Protein 3RLG (pdb70)

InterPro domains:
  IPR017946 PLC-like phosphodiesterase, TIM beta/alpha-barrel domain superfamily [G3DSA:3.20.20.190] (28-306)
  IPR017946 PLC-like phosphodiesterase, TIM beta/alpha-barrel domain superfamily [SSF51695] (46-281)

Structure (mmCIF, N/CA/C/O backbone):
data_3RLG
#
_entry.id   3RLG
#
_cell.length_a   49.575
_cell.length_b   49.455
_cell.length_c   56.395
_cell.angle_alpha   90.00
_cell.angle_beta   105.56
_cell.angle_gamma   90.00
#
_symmetry.space_group_name_H-M   'P 1 21 1'
#
loop_
_entity.id
_entity.type
_entity.pdbx_description
1 polymer 'Sphingomyelin phosphodiesterase D LiSicTox-alphaIA1a'
2 non-polymer 'MAGNESIUM ION'
3 non-polymer 1,2-ETHANEDIOL
4 non-polymer DI(HYDROXYETHYL)ETHER
5 non-polymer 'TRIETHYLENE GLYCOL'
6 water water
#
loop_
_atom_site.group_PDB
_atom_site.id
_atom_site.type_symbol
_atom_site.label_atom_id
_atom_site.label_alt_id
_atom_site.label_comp_id
_atom_site.label_asym_id
_atom_site.label_entity_id
_atom_site.label_seq_id
_atom_site.pdbx_PDB_ins_code
_atom_site.Cartn_x
_atom_site.Cartn_y
_atom_site.Cartn_z
_atom_site.occupancy
_atom_site.B_iso_or_equiv
_atom_site.auth_seq_id
_atom_site.auth_comp_id
_atom_site.auth_asym_id
_atom_site.auth_atom_id
_atom_site.pdbx_PDB_model_num
ATOM 1 N N . GLY A 1 24 ? -22.284 5.561 38.650 1.00 36.15 2 GLY A N 1
ATOM 2 C CA . GLY A 1 24 ? -20.924 4.950 38.552 1.00 32.77 2 GLY A CA 1
ATOM 3 C C . GLY A 1 24 ? -20.075 5.689 37.498 1.00 30.53 2 GLY A C 1
ATOM 4 O O . GLY A 1 24 ? -20.343 6.826 37.155 1.00 29.00 2 GLY A O 1
ATOM 5 N N . ASN A 1 25 ? -19.029 4.997 37.013 1.00 30.07 3 ASN A N 1
ATOM 6 C CA . ASN A 1 25 ? -18.070 5.640 36.106 1.00 27.99 3 ASN A CA 1
ATOM 7 C C . ASN A 1 25 ? -18.695 5.921 34.764 1.00 24.71 3 ASN A C 1
ATOM 8 O O . ASN A 1 25 ? -19.701 5.261 34.392 1.00 27.92 3 ASN A O 1
ATOM 13 N N . ARG A 1 26 ? -18.175 6.910 34.070 1.00 22.80 4 ARG A N 1
ATOM 14 C CA A ARG A 1 26 ? -18.657 7.311 32.713 0.50 20.74 4 ARG A CA 1
ATOM 15 C CA B ARG A 1 26 ? -18.702 7.249 32.725 0.50 21.54 4 ARG A CA 1
ATOM 16 C C . ARG A 1 26 ? -18.224 6.217 31.723 1.00 23.33 4 ARG A C 1
ATOM 17 O O . ARG A 1 26 ? -17.040 5.718 31.813 1.00 22.33 4 ARG A O 1
ATOM 32 N N . ARG A 1 27 ? -19.164 5.780 30.839 1.00 19.77 5 ARG A N 1
ATOM 33 C CA . ARG A 1 27 ? -18.765 4.830 29.749 1.00 20.82 5 ARG A CA 1
ATOM 34 C C . ARG A 1 27 ? -17.931 5.594 28.726 1.00 21.33 5 ARG A C 1
ATOM 35 O O . ARG A 1 27 ? -18.326 6.575 28.203 1.00 19.53 5 ARG A O 1
ATOM 43 N N . PRO A 1 28 ? -16.747 5.065 28.405 1.00 19.66 6 PRO A N 1
ATOM 44 C CA . PRO A 1 28 ? -15.972 5.614 27.305 1.00 18.57 6 PRO A CA 1
ATOM 45 C C . PRO A 1 28 ? -16.626 5.298 25.948 1.00 18.03 6 PRO A C 1
ATOM 46 O O . PRO A 1 28 ? -17.096 4.170 25.728 1.00 20.49 6 PRO A O 1
ATOM 50 N N . ILE A 1 29 ? -16.674 6.342 25.114 1.00 17.70 7 ILE A N 1
ATOM 51 C CA . ILE A 1 29 ? -17.376 6.214 23.812 1.00 17.21 7 ILE A CA 1
ATOM 52 C C . ILE A 1 29 ? -16.411 6.524 22.696 1.00 16.65 7 ILE A C 1
ATOM 53 O O . ILE A 1 29 ? -15.540 7.416 22.762 1.00 19.61 7 ILE A O 1
ATOM 58 N N . TRP A 1 30 ? -16.501 5.680 21.659 1.00 15.67 8 TRP A N 1
ATOM 59 C CA . TRP A 1 30 ? -15.788 5.919 20.420 1.00 17.15 8 TRP A CA 1
ATOM 60 C C . TRP A 1 30 ? -16.723 6.665 19.461 1.00 17.89 8 TRP A C 1
ATOM 61 O O . TRP A 1 30 ? -17.825 6.170 19.101 1.00 19.54 8 TRP A O 1
ATOM 72 N N . ILE A 1 31 ? -16.288 7.848 19.078 1.00 17.08 9 ILE A N 1
ATOM 73 C CA . ILE A 1 31 ? -16.993 8.702 18.073 1.00 17.61 9 ILE A CA 1
ATOM 74 C C . ILE A 1 31 ? -16.260 8.441 16.793 1.00 17.65 9 ILE A C 1
ATOM 75 O O . ILE A 1 31 ? -15.073 8.839 16.635 1.00 18.11 9 ILE A O 1
ATOM 80 N N . MET A 1 32 ? -16.924 7.742 15.869 1.00 18.75 10 MET A N 1
ATOM 81 C CA . MET A 1 32 ? -16.140 7.127 14.745 1.00 17.89 10 MET A CA 1
ATOM 82 C C . MET A 1 32 ? -16.533 7.810 13.417 1.00 18.03 10 MET A C 1
ATOM 83 O O . MET A 1 32 ? -17.713 7.771 13.047 1.00 18.74 10 MET A O 1
ATOM 88 N N . GLY A 1 33 ? -15.550 8.429 12.766 1.00 18.00 11 GLY A N 1
ATOM 89 C CA . GLY A 1 33 ? -15.848 9.073 11.458 1.00 19.25 11 GLY A CA 1
ATOM 90 C C . GLY A 1 33 ? -16.114 7.991 10.378 1.00 18.46 11 GLY A C 1
ATOM 91 O O . GLY A 1 33 ? -15.395 6.969 10.302 1.00 18.99 11 GLY A O 1
ATOM 92 N N . ALA A 1 34 ? -17.255 8.115 9.688 1.00 19.06 12 ALA A N 1
ATOM 93 C CA . ALA A 1 34 ? -17.586 7.149 8.654 1.00 19.02 12 ALA A CA 1
ATOM 94 C C . ALA A 1 34 ? -16.901 7.413 7.313 1.00 19.97 12 ALA A C 1
ATOM 95 O O . ALA A 1 34 ? -16.730 8.562 6.875 1.00 19.93 12 ALA A O 1
ATOM 97 N N . MET A 1 35 ? -16.455 6.331 6.644 1.00 19.40 13 MET A N 1
ATOM 98 C CA . MET A 1 35 ? -16.021 6.442 5.259 1.00 17.94 13 MET A CA 1
ATOM 99 C C . MET A 1 35 ? -14.898 7.438 5.138 1.00 18.73 13 MET A C 1
ATOM 100 O O . MET A 1 35 ? -14.852 8.347 4.270 1.00 19.78 13 MET A O 1
ATOM 105 N N . VAL A 1 36 ? -13.856 7.171 5.973 1.00 18.86 14 VAL A N 1
ATOM 106 C CA . VAL A 1 36 ? -12.677 8.055 5.981 1.00 18.57 14 VAL A CA 1
ATOM 107 C C . VAL A 1 36 ? -11.633 7.374 5.077 1.00 17.98 14 VAL A C 1
ATOM 108 O O . VAL A 1 36 ? -10.817 6.512 5.475 1.00 18.95 14 VAL A O 1
ATOM 112 N N . ASN A 1 37 ? -11.706 7.658 3.772 1.00 18.28 15 ASN A N 1
ATOM 113 C CA . ASN A 1 37 ? -11.050 6.847 2.745 1.00 18.94 15 ASN A CA 1
ATOM 114 C C . ASN A 1 37 ? -9.904 7.618 2.038 1.00 19.47 15 ASN A C 1
ATOM 115 O O . ASN A 1 37 ? -9.125 7.010 1.283 1.00 19.66 15 ASN A O 1
ATOM 120 N N . ALA A 1 38 ? -9.817 8.934 2.272 1.00 19.66 16 ALA A N 1
ATOM 121 C CA . ALA A 1 38 ? -8.714 9.754 1.753 1.00 19.22 16 ALA A CA 1
ATOM 122 C C . ALA A 1 38 ? -7.837 10.249 2.891 1.00 19.93 16 ALA A C 1
ATOM 123 O O . ALA A 1 38 ? -8.358 10.490 4.007 1.00 19.80 16 ALA A O 1
ATOM 125 N N . ILE A 1 39 ? -6.508 10.355 2.686 1.00 19.55 17 ILE A N 1
ATOM 126 C CA . ILE A 1 39 ? -5.577 10.662 3.798 1.00 19.79 17 ILE A CA 1
ATOM 127 C C . ILE A 1 39 ? -6.005 12.005 4.459 1.00 20.49 17 ILE A C 1
ATOM 128 O O . ILE A 1 39 ? -6.040 12.111 5.718 1.00 20.82 17 ILE A O 1
ATOM 133 N N . GLY A 1 40 ? -6.403 12.967 3.622 1.00 21.13 18 GLY A N 1
ATOM 134 C CA . GLY A 1 40 ? -6.802 14.294 4.169 1.00 20.22 18 GLY A CA 1
ATOM 135 C C . GLY A 1 40 ? -8.039 14.240 5.073 1.00 22.93 18 GLY A C 1
ATOM 136 O O . GLY A 1 40 ? -8.270 15.169 5.899 1.00 23.88 18 GLY A O 1
ATOM 137 N N . GLN A 1 41 ? -8.891 13.222 4.903 1.00 21.17 19 GLN A N 1
ATOM 138 C CA . GLN A 1 41 ? -10.089 13.144 5.714 1.00 20.56 19 GLN A CA 1
ATOM 139 C C . GLN A 1 41 ? -9.758 12.694 7.125 1.00 19.92 19 GLN A C 1
ATOM 140 O O . GLN A 1 41 ? -10.572 12.822 8.039 1.00 20.97 19 GLN A O 1
ATOM 146 N N . ILE A 1 42 ? -8.583 12.129 7.343 1.00 19.59 20 ILE A N 1
ATOM 147 C CA . ILE A 1 42 ? -8.259 11.700 8.757 1.00 20.92 20 ILE A CA 1
ATOM 148 C C . ILE A 1 42 ? -8.269 12.956 9.676 1.00 21.47 20 ILE A C 1
ATOM 149 O O . ILE A 1 42 ? -8.992 13.023 10.688 1.00 21.88 20 ILE A O 1
ATOM 154 N N . ASP A 1 43 ? -7.554 14.010 9.272 1.00 20.67 21 ASP A N 1
ATOM 155 C CA . ASP A 1 43 ? -7.601 15.261 10.105 1.00 23.81 21 ASP A CA 1
ATOM 156 C C . ASP A 1 43 ? -8.916 15.861 10.101 1.00 22.47 21 ASP A C 1
ATOM 157 O O . ASP A 1 43 ? -9.386 16.410 11.156 1.00 25.38 21 ASP A O 1
ATOM 162 N N . GLU A 1 44 ? -9.604 15.825 8.975 1.00 23.04 22 GLU A N 1
ATOM 163 C CA A GLU A 1 44 ? -10.930 16.477 8.938 0.50 23.36 22 GLU A CA 1
ATOM 164 C CA B GLU A 1 44 ? -10.954 16.420 8.851 0.50 23.86 22 GLU A CA 1
ATOM 165 C C . GLU A 1 44 ? -11.853 15.900 9.966 1.00 23.57 22 GLU A C 1
ATOM 166 O O . GLU A 1 44 ? -12.501 16.686 10.677 1.00 23.49 22 GLU A O 1
ATOM 177 N N . PHE A 1 45 ? -11.942 14.573 10.093 1.00 19.96 23 PHE A N 1
ATOM 178 C CA . PHE A 1 45 ? -12.854 13.958 11.054 1.00 20.67 23 PHE A CA 1
ATOM 179 C C . PHE A 1 45 ? -12.333 14.064 12.478 1.00 21.16 23 PHE A C 1
ATOM 180 O O . PHE A 1 45 ? -13.123 14.343 13.375 1.00 19.75 23 PHE A O 1
ATOM 188 N N . VAL A 1 46 ? -11.007 13.864 12.665 1.00 19.76 24 VAL A N 1
ATOM 189 C CA . VAL A 1 46 ? -10.512 13.944 14.013 1.00 20.99 24 VAL A CA 1
ATOM 190 C C . VAL A 1 46 ? -10.651 15.399 14.576 1.00 20.39 24 VAL A C 1
ATOM 191 O O . VAL A 1 46 ? -11.022 15.633 15.740 1.00 21.64 24 VAL A O 1
ATOM 195 N N . ASN A 1 47 ? -10.415 16.394 13.714 1.00 21.95 25 ASN A N 1
ATOM 196 C CA . ASN A 1 47 ? -10.531 17.791 14.193 1.00 24.01 25 ASN A CA 1
ATOM 197 C C . ASN A 1 47 ? -11.981 18.183 14.496 1.00 24.96 25 ASN A C 1
ATOM 198 O O . ASN A 1 47 ? -12.200 19.186 15.237 1.00 24.80 25 ASN A O 1
ATOM 203 N N . LEU A 1 48 ? -12.969 17.439 13.925 1.00 21.92 26 LEU A N 1
ATOM 204 C CA . LEU A 1 48 ? -14.376 17.660 14.262 1.00 21.95 26 LEU A CA 1
ATOM 205 C C . LEU A 1 48 ? -14.821 16.908 15.563 1.00 23.39 26 LEU A C 1
ATOM 206 O O . LEU A 1 48 ? -15.918 17.021 16.018 1.00 24.50 26 LEU A O 1
ATOM 211 N N . GLY A 1 49 ? -13.906 16.126 16.128 1.00 21.33 27 GLY A N 1
ATOM 212 C CA . GLY A 1 49 ? -14.133 15.456 17.385 1.00 23.10 27 GLY A CA 1
ATOM 213 C C . GLY A 1 49 ? -14.060 13.928 17.353 1.00 21.85 27 GLY A C 1
ATOM 214 O O . GLY A 1 49 ? -14.194 13.269 18.385 1.00 20.86 27 GLY A O 1
ATOM 215 N N . ALA A 1 50 ? -13.786 13.327 16.188 1.00 20.07 28 ALA A N 1
ATOM 216 C CA . ALA A 1 50 ? -13.683 11.836 16.201 1.00 18.04 28 ALA A CA 1
ATOM 217 C C . ALA A 1 50 ? -12.423 11.342 16.886 1.00 18.12 28 ALA A C 1
ATOM 218 O O . ALA A 1 50 ? -11.378 11.958 16.707 1.00 19.51 28 ALA A O 1
ATOM 220 N N . ASN A 1 51 ? -12.576 10.248 17.687 1.00 16.67 29 ASN A N 1
ATOM 221 C CA . ASN A 1 51 ? -11.411 9.528 18.218 1.00 16.29 29 ASN A CA 1
ATOM 222 C C . ASN A 1 51 ? -11.157 8.237 17.506 1.00 17.17 29 ASN A C 1
ATOM 223 O O . ASN A 1 51 ? -10.350 7.397 17.932 1.00 17.17 29 ASN A O 1
ATOM 228 N N . SER A 1 52 ? -11.880 8.043 16.398 1.00 17.18 30 SER A N 1
ATOM 229 C CA . SER A 1 52 ? -11.770 6.763 15.670 1.00 18.22 30 SER A CA 1
ATOM 230 C C . SER A 1 52 ? -12.322 7.007 14.295 1.00 16.35 30 SER A C 1
ATOM 231 O O . SER A 1 52 ? -13.039 8.019 14.036 1.00 17.09 30 SER A O 1
ATOM 234 N N . ILE A 1 53 ? -11.928 6.129 13.344 1.00 17.29 31 ILE A N 1
ATOM 235 C CA . ILE A 1 53 ? -12.404 6.263 11.977 1.00 17.98 31 ILE A CA 1
ATOM 236 C C . ILE A 1 53 ? -12.809 4.891 11.470 1.00 17.89 31 ILE A C 1
ATOM 237 O O . ILE A 1 53 ? -12.287 3.902 11.986 1.00 18.43 31 ILE A O 1
ATOM 242 N N . GLU A 1 54 ? -13.653 4.869 10.465 1.00 18.06 32 GLU A N 1
ATOM 243 C CA . GLU A 1 54 ? -13.908 3.686 9.722 1.00 15.31 32 GLU A CA 1
ATOM 244 C C . GLU A 1 54 ? -13.500 3.940 8.265 1.00 17.34 32 GLU A C 1
ATOM 245 O O . GLU A 1 54 ? -13.752 5.009 7.703 1.00 20.31 32 GLU A O 1
ATOM 251 N N . THR A 1 55 ? -12.864 2.927 7.716 1.00 17.04 33 THR A N 1
ATOM 252 C CA . THR A 1 55 ? -12.207 3.007 6.399 1.00 17.94 33 THR A CA 1
ATOM 253 C C . THR A 1 55 ? -12.592 1.753 5.583 1.00 17.71 33 THR A C 1
ATOM 254 O O . THR A 1 55 ? -12.431 0.653 6.070 1.00 19.41 33 THR A O 1
ATOM 258 N N . ASP A 1 56 ? -12.979 1.956 4.312 1.00 17.99 34 ASP A N 1
ATOM 259 C CA . ASP A 1 56 ? -13.344 0.797 3.452 1.00 19.33 34 ASP A CA 1
ATOM 260 C C . ASP A 1 56 ? -12.099 0.266 2.767 1.00 19.90 34 ASP A C 1
ATOM 261 O O . ASP A 1 56 ? -11.147 1.055 2.448 1.00 21.75 34 ASP A O 1
ATOM 266 N N . VAL A 1 57 ? -12.022 -1.061 2.635 1.00 17.43 35 VAL A N 1
ATOM 267 C CA . VAL A 1 57 ? -10.828 -1.650 2.031 1.00 18.00 35 VAL A CA 1
ATOM 268 C C . VAL A 1 57 ? -11.276 -2.561 0.899 1.00 17.78 35 VAL A C 1
ATOM 269 O O . VAL A 1 57 ? -11.970 -3.570 1.141 1.00 19.11 35 VAL A O 1
ATOM 273 N N . SER A 1 58 ? -10.930 -2.197 -0.342 1.00 17.09 36 SER A N 1
ATOM 274 C CA A SER A 1 58 ? -11.260 -3.050 -1.486 0.80 18.33 36 SER A CA 1
ATOM 275 C CA B SER A 1 58 ? -11.274 -3.061 -1.464 0.20 18.66 36 SER A CA 1
ATOM 276 C C . SER A 1 58 ? -10.142 -4.035 -1.719 1.00 18.05 36 SER A C 1
ATOM 277 O O . SER A 1 58 ? -9.028 -3.800 -1.310 1.00 20.98 36 SER A O 1
ATOM 282 N N . PHE A 1 59 ? -10.433 -5.148 -2.422 1.00 16.60 37 PHE A N 1
ATOM 283 C CA . PHE A 1 59 ? -9.413 -6.196 -2.672 1.00 17.14 37 PHE A CA 1
ATOM 284 C C . PHE A 1 59 ? -9.344 -6.408 -4.181 1.00 19.47 37 PHE A C 1
ATOM 285 O O . PHE A 1 59 ? -10.423 -6.396 -4.872 1.00 22.00 37 PHE A O 1
ATOM 293 N N . ASP A 1 60 ? -8.162 -6.671 -4.633 1.00 17.84 38 ASP A N 1
ATOM 294 C CA . ASP A 1 60 ? -7.943 -7.037 -6.067 1.00 18.43 38 ASP A CA 1
ATOM 295 C C . ASP A 1 60 ? -8.350 -8.556 -6.297 1.00 19.51 38 ASP A C 1
ATOM 296 O O . ASP A 1 60 ? -8.815 -9.250 -5.383 1.00 18.85 38 ASP A O 1
ATOM 301 N N . ASP A 1 61 ? -8.175 -9.042 -7.546 1.00 17.72 39 ASP A N 1
ATOM 302 C CA . ASP A 1 61 ? -8.562 -10.339 -7.807 1.00 18.97 39 ASP A CA 1
ATOM 303 C C . ASP A 1 61 ? -7.704 -11.405 -7.095 1.00 18.21 39 ASP A C 1
ATOM 304 O O . ASP A 1 61 ? -8.078 -12.571 -7.144 1.00 21.44 39 ASP A O 1
ATOM 309 N N . ASN A 1 62 A -6.537 -11.034 -6.564 1.00 17.85 39 ASN A N 1
ATOM 310 C CA . ASN A 1 62 A -5.675 -11.985 -5.820 1.00 17.95 39 ASN A CA 1
ATOM 311 C C . ASN A 1 62 A -5.828 -11.869 -4.297 1.00 19.54 39 ASN A C 1
ATOM 312 O O . ASN A 1 62 A -5.010 -12.445 -3.551 1.00 20.60 39 ASN A O 1
ATOM 317 N N . ALA A 1 63 ? -6.882 -11.166 -3.859 1.00 17.54 40 ALA A N 1
ATOM 318 C CA . ALA A 1 63 ? -7.096 -10.925 -2.409 1.00 16.52 40 ALA A CA 1
ATOM 319 C C . ALA A 1 63 ? -6.090 -9.980 -1.717 1.00 17.82 40 ALA A C 1
ATOM 320 O O . ALA A 1 63 ? -6.044 -9.930 -0.476 1.00 18.72 40 ALA A O 1
ATOM 322 N N . ASN A 1 64 ? -5.323 -9.241 -2.504 1.00 18.03 41 ASN A N 1
ATOM 323 C CA A ASN A 1 64 ? -4.510 -8.193 -1.954 0.70 19.06 41 ASN A CA 1
ATOM 324 C CA B ASN A 1 64 ? -4.484 -8.152 -1.991 0.30 18.81 41 ASN A CA 1
ATOM 325 C C . ASN A 1 64 ? -5.333 -6.926 -1.778 1.00 19.84 41 ASN A C 1
ATOM 326 O O . ASN A 1 64 ? -6.094 -6.545 -2.667 1.00 19.53 41 ASN A O 1
ATOM 335 N N . PRO A 1 65 ? -5.228 -6.268 -0.607 1.00 17.42 42 PRO A N 1
ATOM 336 C CA . PRO A 1 65 ? -5.976 -4.995 -0.441 1.00 18.19 42 PRO A CA 1
ATOM 337 C C . PRO A 1 65 ? -5.515 -4.069 -1.550 1.00 18.41 42 PRO A C 1
ATOM 338 O O . PRO A 1 65 ? -4.336 -4.123 -1.966 1.00 21.36 42 PRO A O 1
ATOM 342 N N . GLU A 1 66 ? -6.438 -3.277 -2.092 1.00 16.66 43 GLU A N 1
ATOM 343 C CA . GLU A 1 66 ? -6.030 -2.505 -3.281 1.00 18.67 43 GLU A CA 1
ATOM 344 C C . GLU A 1 66 ? -6.266 -1.011 -2.977 1.00 17.16 43 GLU A C 1
ATOM 345 O O . GLU A 1 66 ? -5.337 -0.254 -3.015 1.00 17.10 43 GLU A O 1
ATOM 351 N N . TYR A 1 67 ? -7.516 -0.659 -2.737 1.00 20.10 44 TYR A N 1
ATOM 352 C CA . TYR A 1 67 ? -7.897 0.757 -2.477 1.00 19.23 44 TYR A CA 1
ATOM 353 C C . TYR A 1 67 ? -8.674 0.932 -1.224 1.00 21.52 44 TYR A C 1
ATOM 354 O O . TYR A 1 67 ? -9.418 -0.021 -0.805 1.00 22.60 44 TYR A O 1
ATOM 363 N N . THR A 1 68 ? -8.676 2.161 -0.678 1.00 21.27 45 THR A N 1
ATOM 364 C CA . THR A 1 68 ? -9.680 2.499 0.337 1.00 22.15 45 THR A CA 1
ATOM 365 C C . THR A 1 68 ? -10.850 3.146 -0.396 1.00 26.75 45 THR A C 1
ATOM 366 O O . THR A 1 68 ? -10.878 4.396 -0.601 1.00 29.62 45 THR A O 1
ATOM 370 N N . TYR A 1 69 ? -11.687 2.381 -0.996 1.00 27.36 46 TYR A N 1
ATOM 371 C CA . TYR A 1 69 ? -12.668 2.900 -1.913 1.00 29.77 46 TYR A CA 1
ATOM 372 C C . TYR A 1 69 ? -13.970 2.277 -1.571 1.00 29.19 46 TYR A C 1
ATOM 373 O O . TYR A 1 69 ? -14.085 1.034 -1.420 1.00 31.70 46 TYR A O 1
ATOM 382 N N . HIS A 1 70 ? -15.003 3.122 -1.480 1.00 27.28 47 HIS A N 1
ATOM 383 C CA . HIS A 1 70 ? -16.319 2.563 -1.198 1.00 28.44 47 HIS A CA 1
ATOM 384 C C . HIS A 1 70 ? -17.051 2.464 -2.579 1.00 29.58 47 HIS A C 1
ATOM 385 O O . HIS A 1 70 ? -17.480 1.391 -3.013 1.00 30.79 47 HIS A O 1
ATOM 392 N N . GLY A 1 71 ? -17.166 3.626 -3.234 1.00 31.14 48 GLY A N 1
ATOM 393 C CA . GLY A 1 71 ? -17.952 3.751 -4.495 1.00 32.48 48 GLY A CA 1
ATOM 394 C C . GLY A 1 71 ? -19.469 3.868 -4.297 1.00 33.96 48 GLY A C 1
ATOM 395 O O . GLY A 1 71 ? -20.002 3.763 -3.162 1.00 32.17 48 GLY A O 1
ATOM 396 N N . ILE A 1 72 ? -20.179 4.107 -5.419 1.00 35.72 49 ILE A N 1
ATOM 397 C CA . ILE A 1 72 ? -21.655 4.336 -5.372 1.00 38.25 49 ILE A CA 1
ATOM 398 C C . ILE A 1 72 ? -22.399 2.982 -5.336 1.00 38.20 49 ILE A C 1
ATOM 399 O O . ILE A 1 72 ? -21.989 2.028 -6.040 1.00 37.82 49 ILE A O 1
ATOM 404 N N . PRO A 1 73 ? -23.472 2.855 -4.508 1.00 38.54 50 PRO A N 1
ATOM 405 C CA . PRO A 1 73 ? -24.024 3.943 -3.665 1.00 38.49 50 PRO A CA 1
ATOM 406 C C . PRO A 1 73 ? -23.423 4.013 -2.240 1.00 35.92 50 PRO A C 1
ATOM 407 O O . PRO A 1 73 ? -22.818 3.025 -1.743 1.00 35.63 50 PRO A O 1
ATOM 411 N N . CYS A 1 74 ? -23.518 5.185 -1.638 1.00 33.57 51 CYS A N 1
ATOM 412 C CA . CYS A 1 74 ? -22.934 5.381 -0.290 1.00 33.16 51 CYS A CA 1
ATOM 413 C C . CYS A 1 74 ? -23.885 6.231 0.501 1.00 32.42 51 CYS A C 1
ATOM 414 O O . CYS A 1 74 ? -25.006 6.473 0.051 1.00 32.83 51 CYS A O 1
ATOM 417 N N . ASP A 1 75 ? -23.483 6.633 1.708 1.00 30.50 52 ASP A N 1
ATOM 418 C CA . ASP A 1 75 ? -24.381 7.428 2.519 1.00 32.40 52 ASP A CA 1
ATOM 419 C C . ASP A 1 75 ? -24.842 8.738 1.862 1.00 31.72 52 ASP A C 1
ATOM 420 O O . ASP A 1 75 ? -24.143 9.331 1.029 1.00 31.19 52 ASP A O 1
ATOM 425 N N . CYS A 1 76 ? -26.034 9.172 2.294 1.00 32.23 53 CYS A N 1
ATOM 426 C CA . CYS A 1 76 ? -26.634 10.404 1.873 1.00 31.64 53 CYS A CA 1
ATOM 427 C C . CYS A 1 76 ? -25.749 11.586 2.306 1.00 32.15 53 CYS A C 1
ATOM 428 O O . CYS A 1 76 ? -25.204 11.626 3.415 1.00 30.82 53 CYS A O 1
ATOM 431 N N . GLY A 1 77 ? -25.554 12.524 1.371 1.00 32.07 54 GLY A N 1
ATOM 432 C CA . GLY A 1 77 ? -24.704 13.700 1.614 1.00 31.39 54 GLY A CA 1
ATOM 433 C C . GLY A 1 77 ? -23.171 13.487 1.512 1.00 34.47 54 GLY A C 1
ATOM 434 O O . GLY A 1 77 ? -22.388 14.422 1.843 1.00 35.68 54 GLY A O 1
ATOM 435 N N . ARG A 1 78 ? -22.733 12.299 1.049 1.00 32.53 55 ARG A N 1
ATOM 436 C CA . ARG A 1 78 ? -21.309 12.022 0.970 1.00 28.94 55 ARG A CA 1
ATOM 437 C C . ARG A 1 78 ? -20.919 11.851 -0.461 1.00 30.10 55 ARG A C 1
ATOM 438 O O . ARG A 1 78 ? -21.628 11.230 -1.298 1.00 29.17 55 ARG A O 1
ATOM 446 N N . ASN A 1 79 ? -19.705 12.315 -0.700 1.00 30.01 56 ASN A N 1
ATOM 447 C CA . ASN A 1 79 ? -18.982 11.961 -1.934 1.00 30.22 56 ASN A CA 1
ATOM 448 C C . ASN A 1 79 ? -18.410 10.521 -1.739 1.00 30.10 56 ASN A C 1
ATOM 449 O O . ASN A 1 79 ? -17.644 10.305 -0.756 1.00 30.25 56 ASN A O 1
ATOM 454 N N . CYS A 1 80 ? -18.744 9.580 -2.657 1.00 27.32 57 CYS A N 1
ATOM 455 C CA . CYS A 1 80 ? -18.486 8.136 -2.445 1.00 30.36 57 CYS A CA 1
ATOM 456 C C . CYS A 1 80 ? -17.191 7.715 -3.100 1.00 30.03 57 CYS A C 1
ATOM 457 O O . CYS A 1 80 ? -16.845 6.526 -3.079 1.00 30.36 57 CYS A O 1
ATOM 460 N N . LYS A 1 81 ? -16.503 8.662 -3.735 1.00 29.31 58 LYS A N 1
ATOM 461 C CA . LYS A 1 81 ? -15.510 8.270 -4.697 1.00 30.42 58 LYS A CA 1
ATOM 462 C C . LYS A 1 81 ? -14.077 8.681 -4.298 1.00 30.02 58 LYS A C 1
ATOM 463 O O . LYS A 1 81 ? -13.178 8.654 -5.150 1.00 30.35 58 LYS A O 1
ATOM 469 N N . LYS A 1 82 ? -13.847 9.138 -3.059 1.00 27.51 59 LYS A N 1
ATOM 470 C CA . LYS A 1 82 ? -12.502 9.531 -2.612 1.00 26.38 59 LYS A CA 1
ATOM 471 C C . LYS A 1 82 ? -11.805 8.202 -2.329 1.00 26.66 59 LYS A C 1
ATOM 472 O O . LYS A 1 82 ? -12.468 7.274 -1.792 1.00 28.67 59 LYS A O 1
ATOM 478 N N . TYR A 1 83 ? -10.547 8.076 -2.668 1.00 23.62 60 TYR A N 1
ATOM 479 C CA . TYR A 1 83 ? -9.816 6.808 -2.276 1.00 21.68 60 TYR A CA 1
ATOM 480 C C . TYR A 1 83 ? -8.347 7.023 -2.380 1.00 21.86 60 TYR A C 1
ATOM 481 O O . TYR A 1 83 ? -7.845 8.056 -2.919 1.00 21.63 60 TYR A O 1
ATOM 490 N N . GLU A 1 84 ? -7.618 6.054 -1.777 1.00 19.92 61 GLU A N 1
ATOM 491 C CA . GLU A 1 84 ? -6.205 5.985 -1.933 1.00 19.70 61 GLU A CA 1
ATOM 492 C C . GLU A 1 84 ? -5.819 4.550 -2.286 1.00 19.49 61 GLU A C 1
ATOM 493 O O . GLU A 1 84 ? -6.625 3.638 -2.059 1.00 20.19 61 GLU A O 1
ATOM 499 N N . ASN A 1 85 ? -4.606 4.356 -2.794 1.00 20.22 62 ASN A N 1
ATOM 500 C CA . ASN A 1 85 ? -3.963 3.063 -2.698 1.00 19.88 62 ASN A CA 1
ATOM 501 C C . ASN A 1 85 ? -3.921 2.678 -1.216 1.00 18.80 62 ASN A C 1
ATOM 502 O O . ASN A 1 85 ? -3.591 3.514 -0.388 1.00 18.25 62 ASN A O 1
ATOM 507 N N . PHE A 1 86 ? -4.269 1.429 -0.892 1.00 16.54 63 PHE A N 1
ATOM 508 C CA . PHE A 1 86 ? -4.413 1.056 0.529 1.00 17.53 63 PHE A CA 1
ATOM 509 C C . PHE A 1 86 ? -3.136 1.321 1.307 1.00 17.68 63 PHE A C 1
ATOM 510 O O . PHE A 1 86 ? -3.199 1.863 2.418 1.00 17.33 63 PHE A O 1
ATOM 518 N N . ASN A 1 87 ? -1.980 0.984 0.727 1.00 19.43 64 ASN A N 1
ATOM 519 C CA . ASN A 1 87 ? -0.732 1.172 1.518 1.00 18.46 64 ASN A CA 1
ATOM 520 C C . ASN A 1 87 ? -0.417 2.659 1.721 1.00 18.97 64 ASN A C 1
ATOM 521 O O . ASN A 1 87 ? 0.160 2.993 2.751 1.00 19.15 64 ASN A O 1
ATOM 526 N N . ASP A 1 88 ? -0.852 3.511 0.781 1.00 17.56 65 ASP A N 1
ATOM 527 C CA . ASP A 1 88 ? -0.708 4.980 0.971 1.00 18.18 65 ASP A CA 1
ATOM 528 C C . ASP A 1 88 ? -1.524 5.397 2.169 1.00 18.13 65 ASP A C 1
ATOM 529 O O . ASP A 1 88 ? -1.040 6.163 3.072 1.00 19.29 65 ASP A O 1
ATOM 534 N N . PHE A 1 89 ? -2.767 4.916 2.205 1.00 16.99 66 PHE A N 1
ATOM 535 C CA . PHE A 1 89 ? -3.645 5.247 3.314 1.00 16.93 66 PHE A CA 1
ATOM 536 C C . PHE A 1 89 ? -3.003 4.805 4.623 1.00 17.22 66 PHE A C 1
ATOM 537 O O . PHE A 1 89 ? -3.017 5.549 5.632 1.00 16.79 66 PHE A O 1
ATOM 545 N N . LEU A 1 90 ? -2.388 3.634 4.632 1.00 17.51 67 LEU A N 1
ATOM 546 C CA . LEU A 1 90 ? -1.803 3.115 5.883 1.00 18.64 67 LEU A CA 1
ATOM 547 C C . LEU A 1 90 ? -0.626 3.973 6.326 1.00 18.16 67 LEU A C 1
ATOM 548 O O . LEU A 1 90 ? -0.524 4.252 7.556 1.00 18.82 67 LEU A O 1
ATOM 553 N N . LYS A 1 91 ? 0.110 4.507 5.404 1.00 18.43 68 LYS A N 1
ATOM 554 C CA . LYS A 1 91 ? 1.301 5.381 5.780 1.00 17.71 68 LYS A CA 1
ATOM 555 C C . LYS A 1 91 ? 0.732 6.673 6.357 1.00 20.16 68 LYS A C 1
ATOM 556 O O . LYS A 1 91 ? 1.255 7.199 7.319 1.00 19.59 68 LYS A O 1
ATOM 562 N N . GLY A 1 92 ? -0.367 7.192 5.811 1.00 17.94 69 GLY A N 1
ATOM 563 C CA . GLY A 1 92 ? -1.038 8.387 6.381 1.00 17.79 69 GLY A CA 1
ATOM 564 C C . GLY A 1 92 ? -1.545 8.130 7.732 1.00 18.43 69 GLY A C 1
ATOM 565 O O . GLY A 1 92 ? -1.458 8.996 8.625 1.00 19.60 69 GLY A O 1
ATOM 566 N N . LEU A 1 93 ? -2.216 7.022 7.888 1.00 17.12 70 LEU A N 1
ATOM 567 C CA . LEU A 1 93 ? -2.784 6.689 9.184 1.00 16.97 70 LEU A CA 1
ATOM 568 C C . LEU A 1 93 ? -1.633 6.454 10.196 1.00 17.37 70 LEU A C 1
ATOM 569 O O . LEU A 1 93 ? -1.766 6.827 11.402 1.00 18.00 70 LEU A O 1
ATOM 574 N N . ARG A 1 94 ? -0.558 5.807 9.791 1.00 19.82 71 ARG A N 1
ATOM 575 C CA A ARG A 1 94 ? 0.624 5.701 10.675 0.50 19.73 71 ARG A CA 1
ATOM 576 C CA B ARG A 1 94 ? 0.610 5.707 10.692 0.50 19.83 71 ARG A CA 1
ATOM 577 C C . ARG A 1 94 ? 1.084 7.094 11.143 1.00 20.31 71 ARG A C 1
ATOM 578 O O . ARG A 1 94 ? 1.274 7.328 12.374 1.00 19.96 71 ARG A O 1
ATOM 593 N N . SER A 1 95 ? 1.200 8.027 10.225 1.00 19.70 72 SER A N 1
ATOM 594 C CA . SER A 1 95 ? 1.675 9.433 10.656 1.00 19.90 72 SER A CA 1
ATOM 595 C C . SER A 1 95 ? 0.713 9.990 11.672 1.00 20.22 72 SER A C 1
ATOM 596 O O . SER A 1 95 ? 1.144 10.579 12.663 1.00 19.78 72 SER A O 1
ATOM 599 N N . ALA A 1 96 ? -0.619 9.806 11.450 1.00 18.27 73 ALA A N 1
ATOM 600 C CA . ALA A 1 96 ? -1.624 10.392 12.353 1.00 18.60 73 ALA A CA 1
ATOM 601 C C . ALA A 1 96 ? -1.592 9.692 13.714 1.00 18.59 73 ALA A C 1
ATOM 602 O O . ALA A 1 96 ? -2.195 10.222 14.651 1.00 20.00 73 ALA A O 1
ATOM 604 N N . THR A 1 97 ? -0.925 8.546 13.843 1.00 18.84 74 THR A N 1
ATOM 605 C CA . THR A 1 97 ? -1.074 7.780 15.102 1.00 18.22 74 THR A CA 1
ATOM 606 C C . THR A 1 97 ? 0.272 7.384 15.696 1.00 18.41 74 THR A C 1
ATOM 607 O O . THR A 1 97 ? 0.358 6.520 16.591 1.00 18.38 74 THR A O 1
ATOM 611 N N . THR A 1 98 ? 1.318 8.107 15.281 1.00 17.74 75 THR A N 1
ATOM 612 C CA . THR A 1 98 ? 2.689 7.816 15.798 1.00 18.19 75 THR A CA 1
ATOM 613 C C . THR A 1 98 ? 3.091 9.072 16.610 1.00 19.00 75 THR A C 1
ATOM 614 O O . THR A 1 98 ? 3.275 10.148 16.025 1.00 20.07 75 THR A O 1
ATOM 618 N N . PRO A 1 99 ? 3.216 8.923 17.900 1.00 19.13 76 PRO A N 1
ATOM 619 C CA . PRO A 1 99 ? 3.701 10.060 18.732 1.00 17.84 76 PRO A CA 1
ATOM 620 C C . PRO A 1 99 ? 5.004 10.641 18.193 1.00 18.92 76 PRO A C 1
ATOM 621 O O . PRO A 1 99 ? 5.868 9.930 17.782 1.00 19.70 76 PRO A O 1
ATOM 625 N N . GLY A 1 100 ? 5.020 11.981 18.150 1.00 20.72 77 GLY A N 1
ATOM 626 C CA . GLY A 1 100 ? 6.237 12.683 17.662 1.00 22.37 77 GLY A CA 1
ATOM 627 C C . GLY A 1 100 ? 6.100 13.061 16.204 1.00 24.31 77 GLY A C 1
ATOM 628 O O . GLY A 1 100 ? 6.867 13.860 15.716 1.00 23.43 77 GLY A O 1
ATOM 629 N N . ASN A 1 101 ? 5.223 12.390 15.464 1.00 19.78 78 ASN A N 1
ATOM 630 C CA . ASN A 1 101 ? 5.076 12.782 14.056 1.00 19.51 78 ASN A CA 1
ATOM 631 C C . ASN A 1 101 ? 4.418 14.160 13.951 1.00 20.01 78 ASN A C 1
ATOM 632 O O . ASN A 1 101 ? 3.607 14.560 14.767 1.00 20.74 78 ASN A O 1
ATOM 637 N N . SER A 1 102 ? 4.802 14.918 12.919 1.00 21.63 79 SER A N 1
ATOM 638 C CA . SER A 1 102 ? 4.228 16.252 12.805 1.00 20.32 79 SER A CA 1
ATOM 639 C C . SER A 1 102 ? 2.722 16.233 12.649 1.00 21.26 79 SER A C 1
ATOM 640 O O . SER A 1 102 ? 2.069 17.226 12.916 1.00 22.87 79 SER A O 1
ATOM 643 N N . LYS A 1 103 ? 2.190 15.131 12.142 1.00 20.81 80 LYS A N 1
ATOM 644 C CA . LYS A 1 103 ? 0.741 15.013 11.949 1.00 20.05 80 LYS A CA 1
ATOM 645 C C . LYS A 1 103 ? 0.049 14.183 13.056 1.00 21.89 80 LYS A C 1
ATOM 646 O O . LYS A 1 103 ? -1.132 13.815 12.901 1.00 22.39 80 LYS A O 1
ATOM 652 N N . TYR A 1 104 ? 0.767 13.853 14.130 1.00 20.54 81 TYR A N 1
AT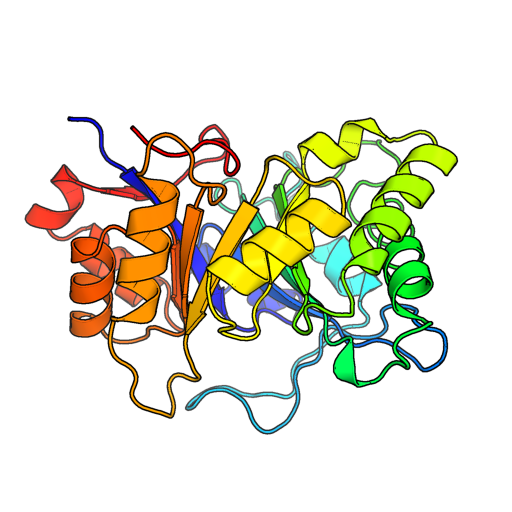OM 653 C CA . TYR A 1 104 ? 0.181 12.973 15.155 1.00 20.99 81 TYR A CA 1
ATOM 654 C C . TYR A 1 104 ? -1.084 13.575 15.754 1.00 21.30 81 TYR A C 1
ATOM 655 O O . TYR A 1 104 ? -1.085 14.729 16.159 1.00 22.05 81 TYR A O 1
ATOM 664 N N . GLN A 1 105 ? -2.159 12.765 15.818 1.00 19.71 82 GLN A N 1
ATOM 665 C CA . GLN A 1 105 ? -3.381 13.103 16.507 1.00 20.32 82 GLN A CA 1
ATOM 666 C C . GLN A 1 105 ? -3.491 12.179 17.710 1.00 21.67 82 GLN A C 1
ATOM 667 O O . GLN A 1 105 ? -3.857 11.004 17.549 1.00 19.68 82 GLN A O 1
ATOM 673 N N . GLU A 1 106 ? -3.240 12.741 18.881 1.00 21.34 83 GLU A N 1
ATOM 674 C CA . GLU A 1 106 ? -3.247 11.959 20.131 1.00 21.70 83 GLU A CA 1
ATOM 675 C C . GLU A 1 106 ? -4.690 11.365 20.348 1.00 21.53 83 GLU A C 1
ATOM 676 O O . GLU A 1 106 ? -4.800 10.339 20.988 1.00 22.95 83 GLU A O 1
ATOM 682 N N . LYS A 1 107 ? -5.745 12.008 19.821 1.00 20.87 84 LYS A N 1
ATOM 683 C CA . LYS A 1 107 ? -7.088 11.584 20.108 1.00 21.32 84 LYS A CA 1
ATOM 684 C C . LYS A 1 107 ? -7.490 10.378 19.261 1.00 20.54 84 LYS A C 1
ATOM 685 O O . LYS A 1 107 ? -8.460 9.714 19.574 1.00 20.52 84 LYS A O 1
ATOM 691 N N . LEU A 1 108 ? -6.742 10.108 18.194 1.00 18.75 85 LEU A N 1
ATOM 692 C CA . LEU A 1 108 ? -7.162 9.034 17.222 1.00 17.78 85 LEU A CA 1
ATOM 693 C C . LEU A 1 108 ? -6.657 7.694 17.707 1.00 18.00 85 LEU A C 1
ATOM 694 O O . LEU A 1 108 ? -5.472 7.407 17.656 1.00 19.19 85 LEU A O 1
ATOM 699 N N . VAL A 1 109 ? -7.561 6.864 18.253 1.00 17.91 86 VAL A N 1
ATOM 700 C CA . VAL A 1 109 ? -7.127 5.651 18.986 1.00 16.63 86 VAL A CA 1
ATOM 701 C C . VAL A 1 109 ? -7.699 4.333 18.404 1.00 17.22 86 VAL A C 1
ATOM 702 O O . VAL A 1 109 ? -7.313 3.230 18.892 1.00 18.53 86 VAL A O 1
ATOM 706 N N . LEU A 1 110 ? -8.600 4.418 17.395 1.00 16.01 87 LEU A N 1
ATOM 707 C CA . LEU A 1 110 ? -9.172 3.114 16.851 1.00 17.26 87 LEU A CA 1
ATOM 708 C C . LEU A 1 110 ? -9.482 3.360 15.389 1.00 18.08 87 LEU A C 1
ATOM 709 O O . LEU A 1 110 ? -10.011 4.447 15.038 1.00 17.30 87 LEU A O 1
ATOM 714 N N . VAL A 1 111 ? -9.275 2.302 14.589 1.00 16.67 88 VAL A N 1
ATOM 715 C CA . VAL A 1 111 ? -9.625 2.320 13.162 1.00 17.47 88 VAL A CA 1
ATOM 716 C C . VAL A 1 111 ? -10.377 1.055 12.909 1.00 16.75 88 VAL A C 1
ATOM 717 O O . VAL A 1 111 ? -9.873 -0.015 13.284 1.00 17.07 88 VAL A O 1
ATOM 721 N N . VAL A 1 112 ? -11.556 1.176 12.304 1.00 16.45 89 VAL A N 1
ATOM 722 C CA . VAL A 1 112 ? -12.249 -0.052 11.858 1.00 16.05 89 VAL A CA 1
ATOM 723 C C . VAL A 1 112 ? -12.016 -0.116 10.329 1.00 16.02 89 VAL A C 1
ATOM 724 O O . VAL A 1 112 ? -12.343 0.840 9.608 1.00 17.29 89 VAL A O 1
ATOM 728 N N . PHE A 1 113 ? -11.470 -1.216 9.868 1.00 16.56 90 PHE A N 1
ATOM 729 C CA . PHE A 1 113 ? -11.345 -1.497 8.402 1.00 15.98 90 PHE A CA 1
ATOM 730 C C . PHE A 1 113 ? -12.542 -2.323 7.997 1.00 16.37 90 PHE A C 1
ATOM 731 O O . PHE A 1 113 ? -12.749 -3.459 8.486 1.00 17.50 90 PHE A O 1
ATOM 739 N N . ASP A 1 114 ? -13.372 -1.750 7.117 1.00 16.81 91 ASP A N 1
ATOM 740 C CA . ASP A 1 114 ? -14.566 -2.411 6.587 1.00 17.50 91 ASP A CA 1
ATOM 741 C C . ASP A 1 114 ? -14.107 -3.160 5.381 1.00 16.59 91 ASP A C 1
ATOM 742 O O . ASP A 1 114 ? -13.893 -2.573 4.294 1.00 17.58 91 ASP A O 1
ATOM 747 N N . LEU A 1 115 ? -13.752 -4.469 5.555 1.00 17.57 92 LEU A N 1
ATOM 748 C CA . LEU A 1 115 ? -13.083 -5.259 4.540 1.00 17.58 92 LEU A CA 1
ATOM 749 C C . LEU A 1 115 ? -14.095 -5.711 3.485 1.00 19.56 92 LEU A C 1
ATOM 750 O O . LEU A 1 115 ? -15.009 -6.476 3.748 1.00 20.54 92 LEU A O 1
ATOM 755 N N . LYS A 1 116 ? -13.956 -5.163 2.291 1.00 18.47 93 LYS A N 1
ATOM 756 C CA . LYS A 1 116 ? -14.962 -5.447 1.204 1.00 19.25 93 LYS A CA 1
ATOM 757 C C . LYS A 1 116 ? -14.649 -6.792 0.501 1.00 19.51 93 LYS A C 1
ATOM 758 O O . LYS A 1 116 ? -14.261 -6.848 -0.630 1.00 19.20 93 LYS A O 1
ATOM 764 N N . THR A 1 117 ? -14.801 -7.881 1.280 1.00 21.37 94 THR A N 1
ATOM 765 C CA . THR A 1 117 ? -14.433 -9.240 0.816 1.00 21.98 94 THR A CA 1
ATOM 766 C C . THR A 1 117 ? -15.500 -9.825 -0.147 1.00 22.72 94 THR A C 1
ATOM 767 O O . THR A 1 117 ? -15.223 -10.889 -0.717 1.00 21.30 94 THR A O 1
ATOM 771 N N . GLY A 1 118 ? -16.570 -9.086 -0.372 1.00 23.15 95 GLY A N 1
ATOM 772 C CA . GLY A 1 118 ? -17.665 -9.539 -1.296 1.00 24.44 95 GLY A CA 1
ATOM 773 C C . GLY A 1 118 ? -17.203 -9.758 -2.717 1.00 25.10 95 GLY A C 1
ATOM 774 O O . GLY A 1 118 ? -17.884 -10.456 -3.492 1.00 24.84 95 GLY A O 1
ATOM 775 N N . SER A 1 119 ? -16.082 -9.146 -3.108 1.00 21.28 96 SER A N 1
ATOM 776 C CA . SER A 1 119 ? -15.534 -9.304 -4.440 1.00 21.01 96 SER A CA 1
ATOM 777 C C . SER A 1 119 ? -14.682 -10.594 -4.570 1.00 21.06 96 SER A C 1
ATOM 778 O O . SER A 1 119 ? -14.248 -10.923 -5.685 1.00 24.65 96 SER A O 1
ATOM 781 N N . LEU A 1 120 ? -14.469 -11.337 -3.478 1.00 21.31 97 LEU A N 1
ATOM 782 C CA . LEU A 1 120 ? -13.565 -12.463 -3.523 1.00 21.79 97 LEU A CA 1
ATOM 783 C C . LEU A 1 120 ? -14.403 -13.698 -3.511 1.00 21.97 97 LEU A C 1
ATOM 784 O O . LEU A 1 120 ? -15.469 -13.703 -3.013 1.00 22.29 97 LEU A O 1
ATOM 789 N N . TYR A 1 121 ? -13.786 -14.782 -3.904 1.00 21.61 98 TYR A N 1
ATOM 790 C CA . TYR A 1 121 ? -14.390 -16.119 -3.692 1.00 21.33 98 TYR A CA 1
ATOM 791 C C . TYR A 1 121 ? -14.213 -16.458 -2.255 1.00 20.70 98 TYR A C 1
ATOM 792 O O . TYR A 1 121 ? -13.224 -16.011 -1.581 1.00 21.22 98 TYR A O 1
ATOM 801 N N . ASP A 1 122 ? -15.067 -17.287 -1.717 1.00 20.81 99 ASP A N 1
ATOM 802 C CA . ASP A 1 122 ? -15.035 -17.607 -0.313 1.00 21.70 99 ASP A CA 1
ATOM 803 C C . ASP A 1 122 ? -13.690 -18.253 0.043 1.00 21.50 99 ASP A C 1
ATOM 804 O O . ASP A 1 122 ? -13.210 -18.079 1.185 1.00 21.75 99 ASP A O 1
ATOM 809 N N . ASN A 1 123 ? -13.057 -19.005 -0.854 1.00 21.41 100 ASN A N 1
ATOM 810 C CA . ASN A 1 123 ? -11.868 -19.656 -0.519 1.00 20.48 100 ASN A CA 1
ATOM 811 C C . ASN A 1 123 ? -10.620 -18.771 -0.644 1.00 20.45 100 ASN A C 1
ATOM 812 O O . ASN A 1 123 ? -9.476 -19.265 -0.642 1.00 23.09 100 ASN A O 1
ATOM 817 N N . GLN A 1 124 ? -10.831 -17.427 -0.827 1.00 16.81 101 GLN A N 1
ATOM 818 C CA . GLN A 1 124 ? -9.719 -16.455 -0.756 1.00 16.40 101 GLN A CA 1
ATOM 819 C C . GLN A 1 124 ? -9.753 -15.687 0.550 1.00 18.51 101 GLN A C 1
ATOM 820 O O . GLN A 1 124 ? -8.920 -14.767 0.742 1.00 17.14 101 GLN A O 1
ATOM 826 N N . ALA A 1 125 ? -10.689 -16.017 1.450 1.00 19.25 102 ALA A N 1
ATOM 827 C CA . ALA A 1 125 ? -10.814 -15.232 2.714 1.00 18.01 102 ALA A CA 1
ATOM 828 C C . ALA A 1 125 ? -9.507 -15.312 3.558 1.00 17.95 102 ALA A C 1
ATOM 829 O O . ALA A 1 125 ? -8.967 -14.328 4.015 1.00 18.61 102 ALA A O 1
ATOM 831 N N . ASN A 1 126 ? -8.964 -16.531 3.715 1.00 18.22 103 ASN A N 1
ATOM 832 C CA . ASN A 1 126 ? -7.723 -16.704 4.438 1.00 18.42 103 ASN A CA 1
ATOM 833 C C . ASN A 1 126 ? -6.582 -15.956 3.752 1.00 18.24 103 ASN A C 1
ATOM 834 O O . ASN A 1 126 ? -5.828 -15.221 4.447 1.00 19.33 103 ASN A O 1
ATOM 839 N N . ASP A 1 127 ? -6.428 -16.089 2.434 1.00 15.96 104 ASP A N 1
ATOM 840 C CA . ASP A 1 127 ? -5.410 -15.332 1.692 1.00 18.26 104 ASP A CA 1
ATOM 841 C C . ASP A 1 127 ? -5.576 -13.815 1.953 1.00 17.45 104 ASP A C 1
ATOM 842 O O . ASP A 1 127 ? -4.584 -13.149 2.170 1.00 18.87 104 ASP A O 1
ATOM 847 N N . ALA A 1 128 ? -6.818 -13.319 1.934 1.00 18.18 105 ALA A N 1
ATOM 848 C CA . ALA A 1 128 ? -7.027 -11.857 2.159 1.00 16.94 105 ALA A CA 1
ATOM 849 C C . ALA A 1 128 ? -6.494 -11.469 3.530 1.00 16.69 105 ALA A C 1
ATOM 850 O O . ALA A 1 128 ? -5.900 -10.402 3.694 1.00 18.21 105 ALA A O 1
ATOM 852 N N . GLY A 1 129 ? -6.711 -12.315 4.577 1.00 17.02 106 GLY A N 1
ATOM 853 C CA . GLY A 1 129 ? -6.198 -11.982 5.933 1.00 17.03 106 GLY A CA 1
ATOM 854 C C . GLY A 1 129 ? -4.673 -11.868 5.947 1.00 16.16 106 GLY A C 1
ATOM 855 O O . GLY A 1 129 ? -4.060 -10.977 6.559 1.00 16.47 106 GLY A O 1
ATOM 856 N N . LYS A 1 130 ? -4.020 -12.806 5.266 1.00 15.58 107 LYS A N 1
ATOM 857 C CA . LYS A 1 130 ? -2.555 -12.798 5.202 1.00 15.18 107 LYS A CA 1
ATOM 858 C C . LYS A 1 130 ? -2.064 -11.558 4.483 1.00 16.23 107 LYS A C 1
ATOM 859 O O . LYS A 1 130 ? -1.111 -10.895 4.944 1.00 16.36 107 LYS A O 1
ATOM 865 N N . LYS A 1 131 ? -2.733 -11.202 3.315 1.00 16.48 108 LYS A N 1
ATOM 866 C CA . LYS A 1 131 ? -2.265 -10.016 2.544 1.00 17.20 108 LYS A CA 1
ATOM 867 C C . LYS A 1 131 ? -2.424 -8.740 3.395 1.00 17.02 108 LYS A C 1
ATOM 868 O O . LYS A 1 131 ? -1.569 -7.871 3.348 1.00 18.38 108 LYS A O 1
ATOM 874 N N . LEU A 1 132 ? -3.553 -8.665 4.115 1.00 17.52 109 LEU A N 1
ATOM 875 C CA A LEU A 1 132 ? -3.839 -7.542 5.027 0.50 17.79 109 LEU A CA 1
ATOM 876 C CA B LEU A 1 132 ? -3.814 -7.534 4.973 0.50 17.53 109 LEU A CA 1
ATOM 877 C C . LEU A 1 132 ? -2.791 -7.400 6.106 1.00 18.50 109 LEU A C 1
ATOM 878 O O . LEU A 1 132 ? -2.274 -6.323 6.338 1.00 18.54 109 LEU A O 1
ATOM 887 N N . ALA A 1 133 ? -2.446 -8.565 6.738 1.00 17.21 110 ALA A N 1
ATOM 888 C CA . ALA A 1 133 ? -1.390 -8.539 7.750 1.00 18.04 110 ALA A CA 1
ATOM 889 C C . ALA A 1 133 ? -0.071 -8.084 7.220 1.00 17.11 110 ALA A C 1
ATOM 890 O O . ALA A 1 133 ? 0.611 -7.332 7.893 1.00 18.68 110 ALA A O 1
ATOM 892 N N . LYS A 1 134 ? 0.278 -8.506 5.987 1.00 16.92 111 LYS A N 1
ATOM 893 C CA . LYS A 1 134 ? 1.584 -8.076 5.441 1.00 19.33 111 LYS A CA 1
ATOM 894 C C . LYS A 1 134 ? 1.561 -6.599 5.220 1.00 17.92 111 LYS A C 1
ATOM 895 O O . LYS A 1 134 ? 2.538 -5.880 5.534 1.00 19.36 111 LYS A O 1
ATOM 901 N N . ASN A 1 135 ? 0.472 -6.054 4.666 1.00 15.50 112 ASN A N 1
ATOM 902 C CA . ASN A 1 135 ? 0.456 -4.619 4.440 1.00 19.23 112 ASN A CA 1
ATOM 903 C C . ASN A 1 135 ? 0.464 -3.806 5.736 1.00 18.51 112 ASN A C 1
ATOM 904 O O . ASN A 1 135 ? 1.132 -2.799 5.879 1.00 18.93 112 ASN A O 1
ATOM 909 N N . LEU A 1 136 ? -0.348 -4.233 6.714 1.00 18.06 113 LEU A N 1
ATOM 910 C CA A LEU A 1 136 ? -0.392 -3.506 7.977 0.50 17.70 113 LEU A CA 1
ATOM 911 C CA B LEU A 1 136 ? -0.405 -3.516 7.989 0.50 18.18 113 LEU A CA 1
ATOM 912 C C . LEU A 1 136 ? 0.989 -3.588 8.646 1.00 17.66 113 LEU A C 1
ATOM 913 O O . LEU A 1 136 ? 1.470 -2.588 9.191 1.00 17.42 113 LEU A O 1
ATOM 922 N N . LEU A 1 137 ? 1.573 -4.796 8.701 1.00 17.51 114 LEU A N 1
ATOM 923 C CA . LEU A 1 137 ? 2.920 -4.890 9.289 1.00 17.69 114 LEU A CA 1
ATOM 924 C C . LEU A 1 137 ? 3.917 -3.903 8.610 1.00 19.77 114 LEU A C 1
ATOM 925 O O . LEU A 1 137 ? 4.699 -3.188 9.309 1.00 19.71 114 LEU A O 1
ATOM 930 N N . GLN A 1 138 ? 4.005 -3.967 7.281 1.00 18.29 115 GLN A N 1
ATOM 931 C CA . GLN A 1 138 ? 4.980 -3.123 6.612 1.00 20.82 115 GLN A CA 1
ATOM 932 C C . GLN A 1 138 ? 4.725 -1.620 6.736 1.00 21.29 115 GLN A C 1
ATOM 933 O O . GLN A 1 138 ? 5.649 -0.857 6.985 1.00 21.63 115 GLN A O 1
ATOM 939 N N . HIS A 1 139 ? 3.474 -1.166 6.557 1.00 16.48 116 HIS A N 1
ATOM 940 C CA . HIS A 1 139 ? 3.166 0.230 6.337 1.00 18.81 116 HIS A CA 1
ATOM 941 C C . HIS A 1 139 ? 2.523 0.953 7.513 1.00 19.15 116 HIS A C 1
ATOM 942 O O . HIS A 1 139 ? 2.597 2.172 7.613 1.00 21.28 116 HIS A O 1
ATOM 949 N N . TYR A 1 140 ? 1.847 0.177 8.384 1.00 18.99 117 TYR A N 1
ATOM 950 C CA . TYR A 1 140 ? 1.221 0.794 9.530 1.00 19.35 117 TYR A CA 1
ATOM 951 C C . TYR A 1 140 ? 2.062 0.560 10.756 1.00 19.70 117 TYR A C 1
ATOM 952 O O . TYR A 1 140 ? 2.342 1.509 11.528 1.00 19.63 117 TYR A O 1
ATOM 961 N N . TRP A 1 141 ? 2.443 -0.672 11.021 1.00 17.71 118 TRP A N 1
ATOM 962 C CA . TRP A 1 141 ? 3.272 -0.981 12.223 1.00 18.88 118 TRP A CA 1
ATOM 963 C C . TRP A 1 141 ? 4.783 -0.855 11.956 1.00 22.22 118 TRP A C 1
ATOM 964 O O . TRP A 1 141 ? 5.579 -0.954 12.865 1.00 21.27 118 TRP A O 1
ATOM 975 N N . ASN A 1 142 ? 5.124 -0.589 10.669 1.00 21.90 119 ASN A N 1
ATOM 976 C CA . ASN A 1 142 ? 6.553 -0.328 10.287 1.00 24.34 119 ASN A CA 1
ATOM 977 C C . ASN A 1 142 ? 7.494 -1.376 10.763 1.00 23.55 119 ASN A C 1
ATOM 978 O O . ASN A 1 142 ? 8.592 -1.054 11.259 1.00 22.21 119 ASN A O 1
ATOM 983 N N . ASN A 1 143 ? 7.103 -2.649 10.683 1.00 24.59 120 ASN A N 1
ATOM 984 C CA . ASN A 1 143 ? 7.993 -3.753 11.094 1.00 26.10 120 ASN A CA 1
ATOM 985 C C . ASN A 1 143 ? 8.406 -3.651 12.538 1.00 26.70 120 ASN A C 1
ATOM 986 O O . ASN A 1 143 ? 9.492 -4.111 12.948 1.00 24.97 120 ASN A O 1
ATOM 991 N N . GLY A 1 144 ? 7.532 -3.047 13.362 1.00 24.95 121 GLY A N 1
ATOM 992 C CA . GLY A 1 144 ? 7.808 -2.887 14.810 1.00 26.66 121 GLY A CA 1
ATOM 993 C C . GLY A 1 144 ? 8.751 -1.700 15.153 1.00 26.90 121 GLY A C 1
ATOM 994 O O . GLY A 1 144 ? 9.050 -1.446 16.339 1.00 28.99 121 GLY A O 1
ATOM 995 N N . ASN A 1 145 ? 9.110 -0.878 14.189 1.00 24.80 122 ASN A N 1
ATOM 996 C CA . ASN A 1 145 ? 9.953 0.304 14.436 1.00 24.20 122 ASN A CA 1
ATOM 997 C C . ASN A 1 145 ? 9.002 1.518 14.516 1.00 24.11 122 ASN A C 1
ATOM 998 O O . ASN A 1 145 ? 8.701 2.117 13.490 1.00 25.66 122 ASN A O 1
ATOM 1003 N N . ASN A 1 146 ? 8.578 1.914 15.734 1.00 24.57 123 ASN A N 1
ATOM 1004 C CA . ASN A 1 146 ? 7.890 3.204 15.906 1.00 23.94 123 ASN A CA 1
ATOM 1005 C C . ASN A 1 146 ? 6.616 3.250 15.029 1.00 23.89 123 ASN A C 1
ATOM 1006 O O . ASN A 1 146 ? 6.395 4.185 14.260 1.00 25.74 123 ASN A O 1
ATOM 1011 N N . GLY A 1 147 ? 5.852 2.171 15.150 1.00 23.96 124 GLY A N 1
ATOM 1012 C CA . GLY A 1 147 ? 4.632 2.052 14.345 1.00 22.69 124 GLY A CA 1
ATOM 1013 C C . GLY A 1 147 ? 3.456 2.862 14.885 1.00 20.84 124 GLY A C 1
ATOM 1014 O O . GLY A 1 147 ? 3.490 3.377 15.980 1.00 21.00 124 GLY A O 1
ATOM 1015 N N . GLY A 1 148 ? 2.372 2.944 14.101 1.00 19.97 125 GLY A N 1
ATOM 1016 C CA . GLY A 1 148 ? 1.153 3.584 14.566 1.00 18.70 125 GLY A CA 1
ATOM 1017 C C . GLY A 1 148 ? 0.552 2.899 15.772 1.00 19.49 125 GLY A C 1
ATOM 1018 O O . GLY A 1 148 ? 0.561 1.701 15.865 1.00 19.48 125 GLY A O 1
ATOM 1019 N N . ARG A 1 149 ? 0.039 3.716 16.704 1.00 18.66 126 ARG A N 1
ATOM 1020 C CA . ARG A 1 149 ? -0.413 3.123 17.941 1.00 18.56 126 ARG A CA 1
ATOM 1021 C C . ARG A 1 149 ? -1.898 2.717 18.031 1.00 18.31 126 ARG A C 1
ATOM 1022 O O . ARG A 1 149 ? -2.322 2.213 19.109 1.00 18.52 126 ARG A O 1
ATOM 1030 N N . ALA A 1 150 ? -2.701 3.089 17.011 1.00 17.41 127 ALA A N 1
ATOM 1031 C CA . ALA A 1 150 ? -4.159 2.844 17.144 1.00 15.96 127 ALA A CA 1
ATOM 1032 C C . ALA A 1 150 ? -4.454 1.343 17.201 1.00 16.68 127 ALA A C 1
ATOM 1033 O O . ALA A 1 150 ? -3.775 0.500 16.585 1.00 18.61 127 ALA A O 1
ATOM 1035 N N . TYR A 1 151 ? -5.525 1.063 17.915 1.00 16.15 128 TYR A N 1
ATOM 1036 C CA . TYR A 1 151 ? -6.158 -0.269 17.848 1.00 15.59 128 TYR A CA 1
ATOM 1037 C C . TYR A 1 151 ? -6.910 -0.441 16.537 1.00 16.73 128 TYR A C 1
ATOM 1038 O O . TYR A 1 151 ? -7.390 0.536 15.970 1.00 17.48 128 TYR A O 1
ATOM 1047 N N . ILE A 1 152 ? -6.998 -1.661 16.034 1.00 16.66 129 ILE A N 1
ATOM 1048 C CA . ILE A 1 152 ? -7.596 -1.886 14.712 1.00 17.24 129 ILE A CA 1
ATOM 1049 C C . ILE A 1 152 ? -8.644 -2.996 14.833 1.00 17.66 129 ILE A C 1
ATOM 1050 O O . ILE A 1 152 ? -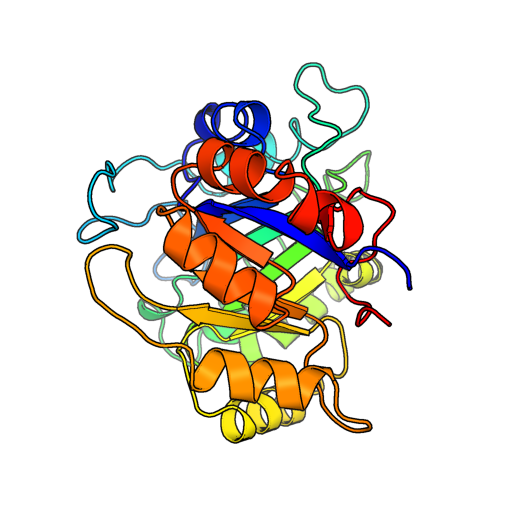8.395 -4.056 15.417 1.00 17.36 129 ILE A O 1
ATOM 1055 N N . VAL A 1 153 ? -9.816 -2.743 14.256 1.00 16.52 130 VAL A N 1
ATOM 1056 C CA . VAL A 1 153 ? -10.927 -3.726 14.171 1.00 15.63 130 VAL A CA 1
ATOM 1057 C C . VAL A 1 153 ? -11.000 -4.130 12.744 1.00 17.59 130 VAL A C 1
ATOM 1058 O O . VAL A 1 153 ? -11.151 -3.287 11.856 1.00 18.30 130 VAL A O 1
ATOM 1062 N N . LEU A 1 154 ? -10.925 -5.437 12.551 1.00 16.53 131 LEU A N 1
ATOM 1063 C CA . LEU A 1 154 ? -11.055 -6.058 11.187 1.00 14.56 131 LEU A CA 1
ATOM 1064 C C . LEU A 1 154 ? -12.539 -6.415 11.089 1.00 15.17 131 LEU A C 1
ATOM 1065 O O . LEU A 1 154 ? -13.023 -7.372 11.742 1.00 17.68 131 LEU A O 1
ATOM 1070 N N . SER A 1 155 ? -13.262 -5.591 10.336 1.00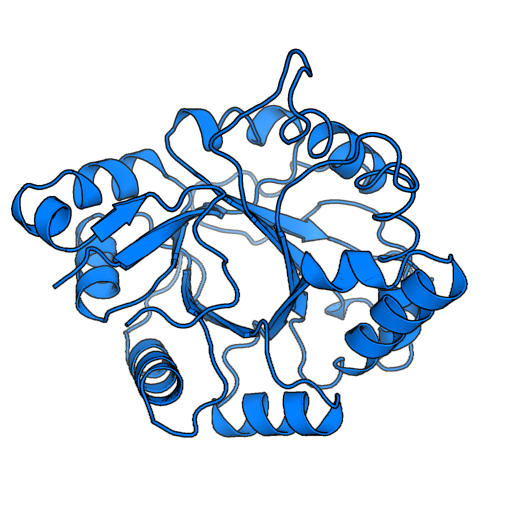 15.05 132 SER A N 1
ATOM 1071 C CA . SER A 1 155 ? -14.697 -5.845 10.190 1.00 15.49 132 SER A CA 1
ATOM 1072 C C . SER A 1 155 ? -15.016 -6.630 8.907 1.00 15.44 132 SER A C 1
ATOM 1073 O O . SER A 1 155 ? -14.740 -6.149 7.776 1.00 17.93 132 SER A O 1
ATOM 1076 N N . ILE A 1 156 ? -15.617 -7.823 9.074 1.00 16.76 133 ILE A N 1
ATOM 1077 C CA . ILE A 1 156 ? -15.824 -8.722 7.953 1.00 16.21 133 ILE A CA 1
ATOM 1078 C C . ILE A 1 156 ? -17.334 -8.768 7.660 1.00 17.91 133 ILE A C 1
ATOM 1079 O O . ILE A 1 156 ? -18.124 -8.923 8.547 1.00 19.25 133 ILE A O 1
ATOM 1084 N N . PRO A 1 157 ? -17.705 -8.606 6.415 1.00 19.12 134 PRO A N 1
ATOM 1085 C CA . PRO A 1 157 ? -19.159 -8.505 6.156 1.00 19.14 134 PRO A CA 1
ATOM 1086 C C . PRO A 1 157 ? -19.889 -9.806 5.968 1.00 20.79 134 PRO A C 1
ATOM 1087 O O . PRO A 1 157 ? -21.134 -9.766 5.862 1.00 25.09 134 PRO A O 1
ATOM 1091 N N . ASP A 1 158 ? -19.159 -10.924 5.878 1.00 20.43 135 ASP A N 1
ATOM 1092 C CA . ASP A 1 158 ? -19.821 -12.223 5.608 1.00 20.44 135 ASP A CA 1
ATOM 1093 C C . ASP A 1 158 ? -19.319 -13.218 6.625 1.00 19.75 135 ASP A C 1
ATOM 1094 O O . ASP A 1 158 ? -18.083 -13.398 6.787 1.00 21.50 135 ASP A O 1
ATOM 1099 N N . LEU A 1 159 ? -20.187 -13.791 7.468 1.00 20.43 136 LEU A N 1
ATOM 1100 C CA . LEU A 1 159 ? -19.735 -14.762 8.465 1.00 20.34 136 LEU A CA 1
ATOM 1101 C C . LEU A 1 159 ? -18.931 -15.904 7.859 1.00 19.39 136 LEU A C 1
ATOM 1102 O O . LEU A 1 159 ? -18.054 -16.480 8.579 1.00 21.72 136 LEU A O 1
ATOM 1107 N N . ASN A 1 160 ? -19.212 -16.276 6.602 1.00 19.49 137 ASN A N 1
ATOM 1108 C CA . ASN A 1 160 ? -18.491 -17.387 6.003 1.00 22.10 137 ASN A CA 1
ATOM 1109 C C . ASN A 1 160 ? -17.040 -17.043 5.669 1.00 21.43 137 ASN A C 1
ATOM 1110 O O . ASN A 1 160 ? -16.210 -17.930 5.335 1.00 21.80 137 ASN A O 1
ATOM 1115 N N . HIS A 1 161 ? -16.698 -15.745 5.822 1.00 19.42 138 HIS A N 1
ATOM 1116 C CA . HIS A 1 161 ? -15.321 -15.320 5.624 1.00 20.20 138 HIS A CA 1
ATOM 1117 C C . HIS A 1 161 ? -14.521 -15.320 6.891 1.00 18.87 138 HIS A C 1
ATOM 1118 O O . HIS A 1 161 ? -13.422 -14.732 6.903 1.00 17.92 138 HIS A O 1
ATOM 1125 N N . TYR A 1 162 ? -14.985 -15.977 7.955 1.00 18.71 139 TYR A N 1
ATOM 1126 C CA . TYR A 1 162 ? -14.221 -16.025 9.196 1.00 19.73 139 TYR A CA 1
ATOM 1127 C C . TYR A 1 162 ? -12.747 -16.548 9.061 1.00 18.63 139 TYR A C 1
ATOM 1128 O O . TYR A 1 162 ? -11.880 -16.133 9.889 1.00 19.33 139 TYR A O 1
ATOM 1137 N N . PRO A 1 163 ? -12.423 -17.408 8.056 1.00 18.43 140 PRO A N 1
ATOM 1138 C CA . PRO A 1 163 ? -11.013 -17.827 7.934 1.00 18.87 140 PRO A CA 1
ATOM 1139 C C . PRO A 1 163 ? -10.047 -16.663 7.693 1.00 17.94 140 PRO A C 1
ATOM 1140 O O . PRO A 1 163 ? -8.845 -16.839 7.876 1.00 17.84 140 PRO A O 1
ATOM 1144 N N . LEU A 1 164 ? -10.551 -15.487 7.287 1.00 17.38 141 LEU A N 1
ATOM 1145 C CA . LEU A 1 164 ? -9.684 -14.321 7.156 1.00 18.06 141 LEU A CA 1
ATOM 1146 C C . LEU A 1 164 ? -8.896 -14.062 8.457 1.00 17.11 141 LEU A C 1
ATOM 1147 O O . LEU A 1 164 ? -7.719 -13.637 8.420 1.00 17.51 141 LEU A O 1
ATOM 1152 N N . ILE A 1 165 ? -9.557 -14.301 9.607 1.00 17.61 142 ILE A N 1
ATOM 1153 C CA . ILE A 1 165 ? -8.924 -13.974 10.905 1.00 18.43 142 ILE A CA 1
ATOM 1154 C C . ILE A 1 165 ? -7.709 -14.874 11.122 1.00 18.40 142 ILE A C 1
ATOM 1155 O O . ILE A 1 165 ? -6.616 -14.377 11.513 1.00 19.79 142 ILE A O 1
ATOM 1160 N N . LYS A 1 166 ? -7.873 -16.163 10.888 1.00 19.85 143 LYS A N 1
ATOM 1161 C CA . LYS A 1 166 ? -6.707 -17.083 11.057 1.00 20.43 143 LYS A CA 1
ATOM 1162 C C . LYS A 1 166 ? -5.576 -16.758 10.104 1.00 19.33 143 LYS A C 1
ATOM 1163 O O . LYS A 1 166 ? -4.387 -16.813 10.460 1.00 19.95 143 LYS A O 1
ATOM 1169 N N . GLY A 1 167 ? -5.942 -16.379 8.890 1.00 18.73 144 GLY A N 1
ATOM 1170 C CA . GLY A 1 167 ? -4.902 -16.004 7.929 1.00 17.87 144 GLY A CA 1
ATOM 1171 C C . GLY A 1 167 ? -4.094 -14.828 8.455 1.00 16.88 144 GLY A C 1
ATOM 1172 O O . GLY A 1 167 ? -2.888 -14.776 8.355 1.00 19.01 144 GLY A O 1
ATOM 1173 N N . PHE A 1 168 ? -4.816 -13.798 8.966 1.00 17.06 145 PHE A N 1
ATOM 1174 C CA . PHE A 1 168 ? -4.179 -12.582 9.438 1.00 17.66 145 PHE A CA 1
ATOM 1175 C C . PHE A 1 168 ? -3.283 -12.933 10.614 1.00 18.25 145 PHE A C 1
ATOM 1176 O O . PHE A 1 168 ? -2.101 -12.498 10.591 1.00 18.29 145 PHE A O 1
ATOM 1184 N N . LYS A 1 169 ? -3.789 -13.674 11.591 1.00 18.22 146 LYS A N 1
ATOM 1185 C CA . LYS A 1 169 ? -2.967 -14.012 12.741 1.00 19.54 146 LYS A CA 1
ATOM 1186 C C . LYS A 1 169 ? -1.759 -14.890 12.353 1.00 19.42 146 LYS A C 1
ATOM 1187 O O . LYS A 1 169 ? -0.604 -14.628 12.818 1.00 19.88 146 LYS A O 1
ATOM 1193 N N . ASP A 1 170 ? -1.943 -15.852 11.457 1.00 19.51 147 ASP A N 1
ATOM 1194 C CA . ASP A 1 170 ? -0.833 -16.771 11.093 1.00 19.80 147 ASP A CA 1
ATOM 1195 C C . ASP A 1 170 ? 0.218 -16.005 10.346 1.00 20.02 147 ASP A C 1
ATOM 1196 O O . ASP A 1 170 ? 1.386 -16.301 10.485 1.00 19.60 147 ASP A O 1
ATOM 1201 N N . GLN A 1 171 ? -0.176 -14.978 9.573 1.00 18.73 148 GLN A N 1
ATOM 1202 C CA . GLN A 1 171 ? 0.819 -14.211 8.820 1.00 19.42 148 GLN A CA 1
ATOM 1203 C C . GLN A 1 171 ? 1.662 -13.326 9.763 1.00 17.88 148 GLN A C 1
ATOM 1204 O O . GLN A 1 171 ? 2.912 -13.261 9.626 1.00 18.67 148 GLN A O 1
ATOM 1210 N N . LEU A 1 172 ? 0.994 -12.694 10.745 1.00 18.78 149 LEU A N 1
ATOM 1211 C CA . LEU A 1 172 ? 1.797 -11.885 11.712 1.00 18.82 149 LEU A CA 1
ATOM 1212 C C . LEU A 1 172 ? 2.730 -12.801 12.478 1.00 20.49 149 LEU A C 1
ATOM 1213 O O . LEU A 1 172 ? 3.864 -12.390 12.771 1.00 19.86 149 LEU A O 1
ATOM 1218 N N . THR A 1 173 ? 2.263 -14.024 12.737 1.00 19.61 150 THR A N 1
ATOM 1219 C CA . THR A 1 173 ? 3.093 -15.003 13.510 1.00 21.78 150 THR A CA 1
ATOM 1220 C C . THR A 1 173 ? 4.320 -15.369 12.674 1.00 20.87 150 THR A C 1
ATOM 1221 O O . THR A 1 173 ? 5.468 -15.330 13.207 1.00 21.29 150 THR A O 1
ATOM 1225 N N . LYS A 1 174 ? 4.064 -15.703 11.412 1.00 20.70 151 LYS A N 1
ATOM 1226 C CA . LYS A 1 174 ? 5.162 -16.067 10.490 1.00 21.38 151 LYS A CA 1
ATOM 1227 C C . LYS A 1 174 ? 6.184 -14.959 10.362 1.00 20.87 151 LYS A C 1
ATOM 1228 O O . LYS A 1 174 ? 7.430 -15.151 10.337 1.00 23.34 151 LYS A O 1
ATOM 1234 N N . ASP A 1 175 ? 5.687 -13.729 10.307 1.00 18.68 152 ASP A N 1
ATOM 1235 C CA . ASP A 1 175 ? 6.585 -12.585 10.208 1.00 19.65 152 ASP A CA 1
ATOM 1236 C C . ASP A 1 175 ? 7.271 -12.174 11.493 1.00 20.64 152 ASP A C 1
ATOM 1237 O O . ASP A 1 175 ? 8.069 -11.248 11.432 1.00 22.17 152 ASP A O 1
ATOM 1242 N N . GLY A 1 176 ? 6.964 -12.875 12.580 1.00 19.41 153 GLY A N 1
ATOM 1243 C CA . GLY A 1 176 ? 7.676 -12.600 13.855 1.00 21.38 153 GLY A CA 1
ATOM 1244 C C . GLY A 1 176 ? 7.086 -11.496 14.693 1.00 21.25 153 GLY A C 1
ATOM 1245 O O . GLY A 1 176 ? 7.804 -10.913 15.549 1.00 21.80 153 GLY A O 1
ATOM 1246 N N . HIS A 1 177 ? 5.808 -11.089 14.453 1.00 18.72 154 HIS A N 1
ATOM 1247 C CA . HIS A 1 177 ? 5.197 -10.064 15.288 1.00 18.60 154 HIS A CA 1
ATOM 1248 C C . HIS A 1 177 ? 3.837 -10.528 15.795 1.00 18.06 154 HIS A C 1
ATOM 1249 O O . HIS A 1 177 ? 2.797 -9.805 15.654 1.00 17.46 154 HIS A O 1
ATOM 1256 N N . PRO A 1 178 ? 3.747 -11.744 16.367 1.00 16.64 155 PRO A N 1
ATOM 1257 C CA . PRO A 1 178 ? 2.466 -12.239 16.866 1.00 18.22 155 PRO A CA 1
ATOM 1258 C C . PRO A 1 178 ? 1.826 -11.291 17.947 1.00 17.78 155 PRO A C 1
ATOM 1259 O O . PRO A 1 178 ? 0.619 -11.227 18.069 1.00 19.72 155 PRO A O 1
ATOM 1263 N N . GLU A 1 179 ? 2.617 -10.546 18.695 1.00 18.34 156 GLU A N 1
ATOM 1264 C CA . GLU A 1 179 ? 2.176 -9.631 19.743 1.00 17.41 156 GLU A CA 1
ATOM 1265 C C . GLU A 1 179 ? 1.302 -8.502 19.196 1.00 16.85 156 GLU A C 1
ATOM 1266 O O . GLU A 1 179 ? 0.646 -7.839 19.959 1.00 18.15 156 GLU A O 1
ATOM 1272 N N . LEU A 1 180 ? 1.431 -8.216 17.878 1.00 16.05 157 LEU A N 1
ATOM 1273 C CA . LEU A 1 180 ? 0.621 -7.086 17.346 1.00 16.60 157 LEU A CA 1
ATOM 1274 C C . LEU A 1 180 ? -0.830 -7.483 17.357 1.00 17.74 157 LEU A C 1
ATOM 1275 O O . LEU A 1 180 ? -1.689 -6.562 17.247 1.00 18.68 157 LEU A O 1
ATOM 1280 N N . MET A 1 181 ? -1.162 -8.765 17.478 1.00 18.39 158 MET A N 1
ATOM 1281 C CA . MET A 1 181 ? -2.581 -9.186 17.709 1.00 21.39 158 MET A CA 1
ATOM 1282 C C . MET A 1 181 ? -3.172 -8.610 18.958 1.00 22.12 158 MET A C 1
ATOM 1283 O O . MET A 1 181 ? -4.403 -8.458 19.029 1.00 22.39 158 MET A O 1
ATOM 1288 N N . ASP A 1 182 ? -2.369 -8.114 19.877 1.00 20.25 159 ASP A N 1
ATOM 1289 C CA . ASP A 1 182 ? -2.906 -7.386 21.097 1.00 20.95 159 ASP A CA 1
ATOM 1290 C C . ASP A 1 182 ? -3.590 -6.088 20.638 1.00 20.06 159 ASP A C 1
ATOM 1291 O O . ASP A 1 182 ? -4.413 -5.581 21.387 1.00 22.69 159 ASP A O 1
ATOM 1296 N N . LYS A 1 183 ? -3.203 -5.527 19.472 1.00 17.37 160 LYS A N 1
ATOM 1297 C CA . LYS A 1 183 ? -3.789 -4.311 18.981 1.00 18.13 160 LYS A CA 1
ATOM 1298 C C . LYS A 1 183 ? -4.954 -4.570 18.020 1.00 17.29 160 LYS A C 1
ATOM 1299 O O . LYS A 1 183 ? -5.451 -3.537 17.484 1.00 18.05 160 LYS A O 1
ATOM 1305 N N . VAL A 1 184 ? -5.389 -5.808 17.877 1.00 17.24 161 VAL A N 1
ATOM 1306 C CA . VAL A 1 184 ? -6.378 -6.183 16.798 1.00 17.48 161 VAL A CA 1
ATOM 1307 C C . VAL A 1 184 ? -7.646 -6.789 17.359 1.00 16.57 161 VAL A C 1
ATOM 1308 O O . VAL A 1 184 ? -7.590 -7.652 18.245 1.00 16.58 161 VAL A O 1
ATOM 1312 N N . GLY A 1 185 ? -8.790 -6.351 16.833 1.00 15.83 162 GLY A N 1
ATOM 1313 C CA . GLY A 1 185 ? -10.047 -6.945 17.268 1.00 15.88 162 GLY A CA 1
ATOM 1314 C C . GLY A 1 185 ? -10.868 -7.220 16.021 1.00 14.55 162 GLY A C 1
ATOM 1315 O O . GLY A 1 185 ? -10.396 -7.119 14.831 1.00 16.38 162 GLY A O 1
ATOM 1316 N N . HIS A 1 186 ? -12.152 -7.545 16.263 1.00 16.29 163 HIS A N 1
ATOM 1317 C CA . HIS A 1 186 ? -12.971 -8.245 15.251 1.00 15.13 163 HIS A CA 1
ATOM 1318 C C . HIS A 1 186 ? -14.364 -7.698 15.250 1.00 15.84 163 HIS A C 1
ATOM 1319 O O . HIS A 1 186 ? -14.904 -7.340 16.283 1.00 18.92 163 HIS A O 1
ATOM 1326 N N . ASP A 1 187 ? -14.980 -7.705 14.055 1.00 16.27 164 ASP A N 1
ATOM 1327 C CA . ASP A 1 187 ? -16.408 -7.383 13.911 1.00 17.41 164 ASP A CA 1
ATOM 1328 C C . ASP A 1 187 ? -16.912 -8.162 12.705 1.00 16.89 164 ASP A C 1
ATOM 1329 O O . ASP A 1 187 ? -16.173 -8.478 11.745 1.00 18.03 164 ASP A O 1
ATOM 1334 N N . PHE A 1 188 ? -18.232 -8.521 12.779 1.00 16.62 165 PHE A N 1
ATOM 1335 C CA . PHE A 1 188 ? -18.973 -9.056 11.632 1.00 16.43 165 PHE A CA 1
ATOM 1336 C C . PHE A 1 188 ? -20.132 -8.066 11.397 1.00 16.62 165 PHE A C 1
ATOM 1337 O O . PHE A 1 188 ? -21.014 -7.916 12.218 1.00 18.17 165 PHE A O 1
ATOM 1345 N N . SER A 1 189 ? -20.102 -7.485 10.194 1.00 16.79 166 SER A N 1
ATOM 1346 C CA . SER A 1 189 ? -20.926 -6.287 9.950 1.00 18.06 166 SER A CA 1
ATOM 1347 C C . SER A 1 189 ? -22.271 -6.525 9.251 1.00 18.57 166 SER A C 1
ATOM 1348 O O . SER A 1 189 ? -22.999 -5.527 8.941 1.00 19.55 166 SER A O 1
ATOM 1351 N N . GLY A 1 190 ? -22.551 -7.804 8.997 1.00 19.06 167 GLY A N 1
ATOM 1352 C CA . GLY A 1 190 ? -23.660 -8.121 8.085 1.00 22.27 167 GLY A CA 1
ATOM 1353 C C . GLY A 1 190 ? -25.018 -8.045 8.723 1.00 21.08 167 GLY A C 1
ATOM 1354 O O . GLY A 1 190 ? -26.059 -8.586 8.168 1.00 21.63 167 GLY A O 1
ATOM 1355 N N . ASN A 1 191 ? -25.261 -7.614 10.065 1.00 19.09 173 ASN A N 1
ATOM 1356 C CA . ASN A 1 191 ? -26.479 -7.573 10.893 1.00 20.32 173 ASN A CA 1
ATOM 1357 C C . ASN A 1 191 ? -27.020 -8.968 10.970 1.00 23.51 173 ASN A C 1
ATOM 1358 O O . ASN A 1 191 ? -28.265 -9.190 10.970 1.00 26.09 173 ASN A O 1
ATOM 1363 N N . ASP A 1 192 ? -26.136 -9.953 11.099 1.00 21.48 174 ASP A N 1
ATOM 1364 C CA . ASP A 1 192 ? -26.629 -11.380 11.274 1.00 22.84 174 ASP A CA 1
ATOM 1365 C C . ASP A 1 192 ? -27.179 -11.531 12.646 1.00 22.18 174 ASP A C 1
ATOM 1366 O O . ASP A 1 192 ? -26.867 -10.801 13.586 1.00 22.16 174 ASP A O 1
ATOM 1371 N N . ASP A 1 193 ? -27.979 -12.573 12.818 1.00 23.17 175 ASP A N 1
ATOM 1372 C CA A ASP A 1 193 ? -28.455 -12.846 14.169 0.50 24.63 175 ASP A CA 1
ATOM 1373 C CA B ASP A 1 193 ? -28.454 -12.951 14.128 0.50 24.25 175 ASP A CA 1
ATOM 1374 C C . ASP A 1 193 ? -27.275 -13.067 15.129 1.00 22.67 175 ASP A C 1
ATOM 1375 O O . ASP A 1 193 ? -26.259 -13.737 14.775 1.00 23.56 175 ASP A O 1
ATOM 1384 N N . ILE A 1 194 ? -27.445 -12.501 16.343 1.00 25.18 176 ILE A N 1
ATOM 1385 C CA . ILE A 1 194 ? -26.342 -12.532 17.341 1.00 25.12 176 ILE A CA 1
ATOM 1386 C C . ILE A 1 194 ? -25.872 -13.938 17.659 1.00 26.20 176 ILE A C 1
ATOM 1387 O O . ILE A 1 194 ? -24.686 -14.213 17.796 1.00 24.70 176 ILE A O 1
ATOM 1392 N N . GLY A 1 195 ? -26.820 -14.904 17.776 1.00 27.10 177 GLY A N 1
ATOM 1393 C CA . GLY A 1 195 ? -26.330 -16.245 18.013 1.00 26.82 177 GLY A CA 1
ATOM 1394 C C . GLY A 1 195 ? -25.510 -16.808 16.857 1.00 26.38 177 GLY A C 1
ATOM 1395 O O . GLY A 1 195 ? -24.579 -17.548 17.110 1.00 28.62 177 GLY A O 1
ATOM 1396 N N . ASP A 1 196 ? -25.862 -16.504 15.592 1.00 25.07 178 ASP A N 1
ATOM 1397 C CA . ASP A 1 196 ? -25.073 -16.936 14.451 1.00 25.96 178 ASP A CA 1
ATOM 1398 C C . ASP A 1 196 ? -23.671 -16.273 14.425 1.00 23.55 178 ASP A C 1
ATOM 1399 O O . ASP A 1 196 ? -22.711 -16.942 14.108 1.00 23.26 178 ASP A O 1
ATOM 1404 N N . VAL A 1 197 ? -23.609 -14.976 14.786 1.00 21.75 179 VAL A N 1
ATOM 1405 C CA . VAL A 1 197 ? -22.265 -14.318 14.998 1.00 21.41 179 VAL A CA 1
ATOM 1406 C C . VAL A 1 197 ? -21.428 -15.098 16.018 1.00 22.65 179 VAL A C 1
ATOM 1407 O O . VAL A 1 197 ? -20.269 -15.388 15.790 1.00 21.66 179 VAL A O 1
ATOM 1411 N N . GLY A 1 198 ? -22.021 -15.411 17.196 1.00 23.80 180 GLY A N 1
ATOM 1412 C CA . GLY A 1 198 ? -21.227 -16.127 18.222 1.00 23.69 180 GLY A CA 1
ATOM 1413 C C . GLY A 1 198 ? -20.730 -17.463 17.709 1.00 24.65 180 GLY A C 1
ATOM 1414 O O . GLY A 1 198 ? -19.568 -17.838 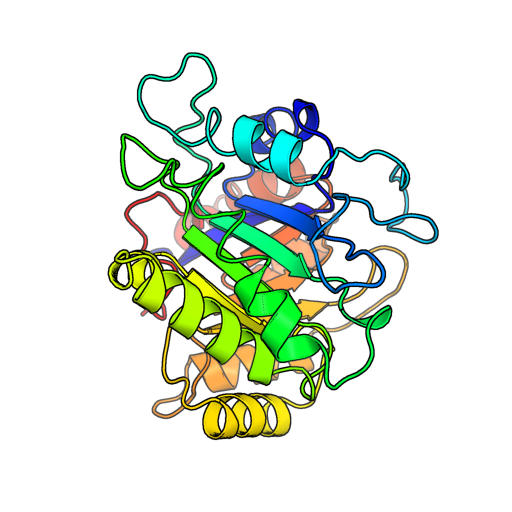18.007 1.00 25.25 180 GLY A O 1
ATOM 1415 N N . LYS A 1 199 ? -21.551 -18.227 16.961 1.00 25.34 181 LYS A N 1
ATOM 1416 C CA . LYS A 1 199 ? -21.097 -19.479 16.339 1.00 26.39 181 LYS A CA 1
ATOM 1417 C C . LYS A 1 199 ? -19.933 -19.290 15.378 1.00 26.08 181 LYS A C 1
ATOM 1418 O O . LYS A 1 199 ? -19.044 -20.150 15.259 1.00 25.75 181 LYS A O 1
ATOM 1424 N N . ALA A 1 200 ? -19.939 -18.183 14.595 1.00 23.64 182 ALA A N 1
ATOM 1425 C CA . ALA A 1 200 ? -18.837 -17.869 13.730 1.00 23.80 182 ALA A CA 1
ATOM 1426 C C . ALA A 1 200 ? -17.538 -17.681 14.501 1.00 23.59 182 ALA A C 1
ATOM 1427 O O . ALA A 1 200 ? -16.472 -18.152 14.053 1.00 23.78 182 ALA A O 1
ATOM 1429 N N . TYR A 1 201 ? -17.618 -16.959 15.619 1.00 21.98 183 TYR A N 1
ATOM 1430 C CA . TYR A 1 201 ? -16.437 -16.729 16.430 1.00 22.35 183 TYR A CA 1
ATOM 1431 C C . TYR A 1 201 ? -15.963 -18.027 17.054 1.00 22.98 183 TYR A C 1
ATOM 1432 O O . TYR A 1 201 ? -14.748 -18.219 17.163 1.00 24.16 183 TYR A O 1
ATOM 1441 N N . LYS A 1 202 ? -16.922 -18.869 17.407 1.00 25.90 184 LYS A N 1
ATOM 1442 C CA . LYS A 1 202 ? -16.530 -20.192 18.004 1.00 26.81 184 LYS A CA 1
ATOM 1443 C C . LYS A 1 202 ? -15.789 -21.016 16.971 1.00 27.99 184 LYS A C 1
ATOM 1444 O O . LYS A 1 202 ? -14.685 -21.559 17.265 1.00 29.68 184 LYS A O 1
ATOM 1450 N N . LYS A 1 203 ? -16.270 -21.028 15.738 1.00 28.25 185 LYS A N 1
ATOM 1451 C CA . LYS A 1 203 ? -15.571 -21.653 14.599 1.00 28.32 185 LYS A CA 1
ATOM 1452 C C . LYS A 1 203 ? -14.195 -21.142 14.363 1.00 28.80 185 LYS A C 1
ATOM 1453 O O . LYS A 1 203 ? -13.284 -21.903 14.025 1.00 29.62 185 LYS A O 1
ATOM 1459 N N . ALA A 1 204 ? -14.021 -19.832 14.507 1.00 27.08 186 ALA A N 1
ATOM 1460 C CA . ALA A 1 204 ? -12.778 -19.174 14.319 1.00 26.53 186 ALA A CA 1
ATOM 1461 C C . ALA A 1 204 ? -11.828 -19.289 15.522 1.00 25.29 186 ALA A C 1
ATOM 1462 O O . ALA A 1 204 ? -10.679 -18.830 15.410 1.00 28.24 186 ALA A O 1
ATOM 1464 N N . GLY A 1 205 ? -12.310 -19.838 16.654 1.00 26.90 187 GLY A N 1
ATOM 1465 C CA . GLY A 1 205 ? -11.471 -19.981 17.829 1.00 27.36 187 GLY A CA 1
ATOM 1466 C C . GLY A 1 205 ? -11.268 -18.663 18.541 1.00 27.77 187 GLY A C 1
ATOM 1467 O O . GLY A 1 205 ? -10.287 -18.486 19.233 1.00 28.97 187 GLY A O 1
ATOM 1468 N N . ILE A 1 206 ? -12.169 -17.692 18.339 1.00 23.72 188 ILE A N 1
ATOM 1469 C CA . ILE A 1 206 ? -11.965 -16.339 18.925 1.00 25.30 188 ILE A CA 1
ATOM 1470 C C . ILE A 1 206 ? -12.750 -16.142 20.173 1.00 27.02 188 ILE A C 1
ATOM 1471 O O . ILE A 1 206 ? -13.985 -16.366 20.177 1.00 28.34 188 ILE A O 1
ATOM 1476 N N . THR A 1 207 ? -12.051 -15.636 21.221 1.00 29.66 189 THR A N 1
ATOM 1477 C CA . THR A 1 207 ? -12.694 -15.446 22.524 1.00 32.02 189 THR A CA 1
ATOM 1478 C C . THR A 1 207 ? -12.539 -14.130 23.215 1.00 33.06 189 THR A C 1
ATOM 1479 O O . THR A 1 207 ? -12.712 -14.054 24.459 1.00 34.94 189 THR A O 1
ATOM 1483 N N . GLY A 1 208 ? -12.174 -13.085 22.485 1.00 28.18 190 GLY A N 1
ATOM 1484 C CA . GLY A 1 208 ? -12.095 -11.789 23.057 1.00 24.03 190 GLY A CA 1
ATOM 1485 C C . GLY A 1 208 ? -11.848 -10.800 21.907 1.00 19.61 190 GLY A C 1
ATOM 1486 O O . GLY A 1 208 ? -11.727 -11.225 20.773 1.00 20.10 190 GLY A O 1
ATOM 1487 N N . HIS A 1 209 ? -11.793 -9.515 22.260 1.00 19.71 191 HIS A N 1
ATOM 1488 C CA . HIS A 1 209 ? -11.505 -8.381 21.343 1.00 20.37 191 HIS A CA 1
ATOM 1489 C C . HIS A 1 209 ? -12.656 -8.296 20.320 1.00 18.81 191 HIS A C 1
ATOM 1490 O O . HIS A 1 209 ? -12.354 -8.103 19.099 1.00 17.91 191 HIS A O 1
ATOM 1497 N N . ILE A 1 210 ? -13.906 -8.435 20.761 1.00 21.03 192 ILE A N 1
ATOM 1498 C CA . ILE A 1 210 ? -15.045 -8.518 19.824 1.00 17.68 192 ILE A CA 1
ATOM 1499 C C . ILE A 1 210 ? -15.897 -7.255 19.906 1.00 18.30 192 ILE A C 1
ATOM 1500 O O . ILE A 1 210 ? -16.379 -6.867 20.961 1.00 17.27 192 ILE A O 1
ATOM 1505 N N . TRP A 1 211 ? -15.966 -6.522 18.783 1.00 17.58 193 TRP A N 1
ATOM 1506 C CA . TRP A 1 211 ? -16.895 -5.405 18.637 1.00 15.65 193 TRP A CA 1
ATOM 1507 C C . TRP A 1 211 ? -18.101 -5.967 17.812 1.00 16.25 193 TRP A C 1
ATOM 1508 O O . TRP A 1 211 ? -17.906 -6.873 16.963 1.00 19.47 193 TRP A O 1
ATOM 1519 N N . GLN A 1 212 ? -19.272 -5.398 18.044 1.00 17.09 194 GLN A N 1
ATOM 1520 C CA . GLN A 1 212 ? -20.486 -5.747 17.276 1.00 16.03 194 GLN A CA 1
ATOM 1521 C C . GLN A 1 212 ? -21.113 -4.498 16.717 1.00 17.12 194 GLN A C 1
ATOM 1522 O O . GLN A 1 212 ? -21.631 -3.677 17.453 1.00 18.86 194 GLN A O 1
ATOM 1528 N N . SER A 1 213 ? -20.988 -4.381 15.430 1.00 16.77 195 SER A N 1
ATOM 1529 C CA . SER A 1 213 ? -21.727 -3.318 14.662 1.00 15.39 195 SER A CA 1
ATOM 1530 C C . SER A 1 213 ? -23.186 -3.701 14.517 1.00 17.86 195 SER A C 1
ATOM 1531 O O . SER A 1 213 ? -23.585 -4.868 14.501 1.00 17.89 195 SER A O 1
ATOM 1534 N N . ASP A 1 214 ? -23.988 -2.648 14.481 1.00 17.65 196 ASP A N 1
ATOM 1535 C CA . ASP A 1 214 ? -25.368 -2.736 14.090 1.00 18.46 196 ASP A CA 1
ATOM 1536 C C . ASP A 1 214 ? -25.706 -1.473 13.344 1.00 20.27 196 ASP A C 1
ATOM 1537 O O . ASP A 1 214 ? -25.296 -0.405 13.758 1.00 19.07 196 ASP A O 1
ATOM 1542 N N . GLY A 1 215 ? -26.319 -1.593 12.152 1.00 18.18 197 GLY A N 1
ATOM 1543 C CA . GLY A 1 215 ? -26.672 -0.323 11.489 1.00 18.83 197 GLY A CA 1
ATOM 1544 C C . GLY A 1 215 ? -27.186 -0.447 10.096 1.00 20.15 197 GLY A C 1
ATOM 1545 O O . GLY A 1 215 ? -27.448 -1.529 9.577 1.00 21.08 197 GLY A O 1
ATOM 1546 N N . ILE A 1 216 ? -27.339 0.741 9.504 1.00 21.24 198 ILE A N 1
ATOM 1547 C CA . ILE A 1 216 ? -27.786 0.850 8.110 1.00 22.32 198 ILE A CA 1
ATOM 1548 C C . ILE A 1 216 ? -27.378 2.221 7.631 1.00 21.76 198 ILE A C 1
ATOM 1549 O O . ILE A 1 216 ? -27.165 3.138 8.434 1.00 21.83 198 ILE A O 1
ATOM 1554 N N . THR A 1 217 ? -27.296 2.375 6.319 1.00 23.55 199 THR A N 1
ATOM 1555 C CA . THR A 1 217 ? -27.010 3.673 5.746 1.00 22.66 199 THR A CA 1
ATOM 1556 C C . THR A 1 217 ? -27.912 4.752 6.355 1.00 24.43 199 THR A C 1
ATOM 1557 O O . THR A 1 217 ? -29.072 4.505 6.700 1.00 24.23 199 THR A O 1
ATOM 1561 N N . ASN A 1 218 ? -27.332 5.930 6.544 1.00 25.34 200 ASN A N 1
ATOM 1562 C CA . ASN A 1 218 ? -28.080 7.095 7.005 1.00 26.81 200 ASN A CA 1
ATOM 1563 C C . ASN A 1 218 ? -29.321 7.400 6.061 1.00 27.85 200 ASN A C 1
ATOM 1564 O O . ASN A 1 218 ? -30.213 8.157 6.473 1.00 28.91 200 ASN A O 1
ATOM 1569 N N . CYS A 1 219 ? -29.300 6.805 4.857 1.00 26.94 201 CYS A N 1
ATOM 1570 C CA . CYS A 1 219 ? -30.401 7.053 3.876 1.00 27.58 201 CYS A CA 1
ATOM 1571 C C . CYS A 1 219 ? -31.684 6.298 4.267 1.00 25.95 201 CYS A C 1
ATOM 1572 O O . CYS A 1 219 ? -32.766 6.538 3.647 1.00 25.77 201 CYS A O 1
ATOM 1575 N N . LEU A 1 220 ? -31.603 5.301 5.180 1.00 24.50 202 LEU A N 1
ATOM 1576 C CA . LEU A 1 220 ? -32.765 4.435 5.409 1.00 25.28 202 LEU A CA 1
ATOM 1577 C C . LEU A 1 220 ? -33.105 4.355 6.889 1.00 26.77 202 LEU A C 1
ATOM 1578 O O . LEU A 1 220 ? -32.189 4.553 7.737 1.00 27.10 202 LEU A O 1
ATOM 1583 N N . PRO A 1 221 ? -34.365 4.075 7.254 1.00 27.48 203 PRO A N 1
ATOM 1584 C CA . PRO A 1 221 ? -34.681 4.036 8.741 1.00 28.74 203 PRO A CA 1
ATOM 1585 C C . PRO A 1 221 ? -34.264 2.693 9.438 1.00 28.66 203 PRO A C 1
ATOM 1586 O O . PRO A 1 221 ? -34.101 1.667 8.801 1.00 30.66 203 PRO A O 1
ATOM 1590 N N . ARG A 1 222 ? -34.073 2.777 10.735 1.00 26.44 204 ARG A N 1
ATOM 1591 C CA . ARG A 1 222 ? -33.740 1.519 11.520 1.00 28.19 204 ARG A CA 1
ATOM 1592 C C . ARG A 1 222 ? -34.046 1.792 12.957 1.00 26.33 204 ARG A C 1
ATOM 1593 O O . ARG A 1 222 ? -33.850 2.920 13.405 1.00 29.86 204 ARG A O 1
ATOM 1601 N N . GLY A 1 223 ? -34.520 0.769 13.649 1.00 27.97 205 GLY A N 1
ATOM 1602 C CA . GLY A 1 223 ? -34.752 0.868 15.106 1.00 27.89 205 GLY A CA 1
ATOM 1603 C C . GLY A 1 223 ? -33.624 0.087 15.812 1.00 30.99 205 GLY A C 1
ATOM 1604 O O . GLY A 1 223 ? -32.492 -0.061 15.262 1.00 30.48 205 GLY A O 1
ATOM 1605 N N . LEU A 1 224 ? -33.980 0.084 17.130 1.00 25.65 207 LEU A N 1
ATOM 1606 C CA . LEU A 1 224 ? -32.900 -0.369 18.063 1.00 26.81 207 LEU A CA 1
ATOM 1607 C C . LEU A 1 224 ? -33.004 -1.814 18.479 1.00 25.52 207 LEU A C 1
ATOM 1608 O O . LEU A 1 224 ? -32.204 -2.282 19.304 1.00 23.56 207 LEU A O 1
ATOM 1613 N N . SER A 1 225 ? -33.901 -2.590 17.900 1.00 24.63 208 SER A N 1
ATOM 1614 C CA . SER A 1 225 ? -34.040 -3.963 18.368 1.00 23.55 208 SER A CA 1
ATOM 1615 C C . SER A 1 225 ? -32.727 -4.784 18.407 1.00 23.13 208 SER A C 1
ATOM 1616 O O . SER A 1 225 ? -32.488 -5.469 19.414 1.00 23.23 208 SER A O 1
ATOM 1619 N N . ARG A 1 226 ? -31.981 -4.756 17.313 1.00 21.02 209 ARG A N 1
ATOM 1620 C CA . ARG A 1 226 ? -30.757 -5.635 17.274 1.00 20.03 209 ARG A CA 1
ATOM 1621 C C . ARG A 1 226 ? -29.672 -5.017 18.125 1.00 20.45 209 ARG A C 1
ATOM 1622 O O . ARG A 1 226 ? -28.883 -5.779 18.767 1.00 22.70 209 ARG A O 1
ATOM 1630 N N . VAL A 1 227 ? -29.594 -3.694 18.165 1.00 21.06 210 VAL A N 1
ATOM 1631 C CA . VAL A 1 227 ? -28.647 -2.989 19.084 1.00 22.09 210 VAL A CA 1
ATOM 1632 C C . VAL A 1 227 ? -28.932 -3.450 20.507 1.00 23.90 210 VAL A C 1
ATOM 1633 O O . VAL A 1 227 ? -28.016 -3.859 21.281 1.00 23.61 210 VAL A O 1
ATOM 1637 N N . ASN A 1 228 ? -30.218 -3.509 20.836 1.00 21.93 211 ASN A N 1
ATOM 1638 C CA . ASN A 1 228 ? -30.576 -3.919 22.242 1.00 23.48 211 ASN A CA 1
ATOM 1639 C C . ASN A 1 228 ? -30.167 -5.403 22.478 1.00 23.59 211 ASN A C 1
ATOM 1640 O O . ASN A 1 228 ? -29.672 -5.702 23.571 1.00 24.69 211 ASN A O 1
ATOM 1645 N N . ALA A 1 229 ? -30.292 -6.287 21.520 1.00 20.07 212 ALA A N 1
ATOM 1646 C CA . ALA A 1 229 ? -29.929 -7.665 21.662 1.00 21.10 212 ALA A CA 1
ATOM 1647 C C . ALA A 1 229 ? -28.405 -7.758 21.781 1.00 22.28 212 ALA A C 1
ATOM 1648 O O . ALA A 1 229 ? -27.877 -8.487 22.619 1.00 21.29 212 ALA A O 1
ATOM 1650 N N . ALA A 1 230 ? -27.721 -6.895 21.031 1.00 20.98 213 ALA A N 1
ATOM 1651 C CA . ALA A 1 230 ? -26.239 -6.957 21.106 1.00 21.36 213 ALA A CA 1
ATOM 1652 C C . ALA A 1 230 ? -25.741 -6.466 22.479 1.00 20.22 213 ALA A C 1
ATOM 1653 O O . ALA A 1 230 ? -24.828 -7.103 23.074 1.00 21.19 213 ALA A O 1
ATOM 1655 N N . VAL A 1 231 ? -26.339 -5.382 22.948 1.00 20.47 214 VAL A N 1
ATOM 1656 C CA . VAL A 1 231 ? -26.032 -4.872 24.310 1.00 19.49 214 VAL A CA 1
ATOM 1657 C C . VAL A 1 231 ? -26.412 -5.899 25.372 1.00 20.77 214 VAL A C 1
ATOM 1658 O O . VAL A 1 231 ? -25.670 -6.093 26.357 1.00 22.98 214 VAL A O 1
ATOM 1662 N N . ALA A 1 232 ? -27.545 -6.607 25.204 1.00 19.40 215 ALA A N 1
ATOM 1663 C CA . ALA A 1 232 ? -27.871 -7.608 26.195 1.00 22.28 215 ALA A CA 1
ATOM 1664 C C . ALA A 1 232 ? -26.830 -8.705 26.245 1.00 22.64 215 ALA A C 1
ATOM 1665 O O . ALA A 1 232 ? -26.525 -9.189 27.357 1.00 24.15 215 ALA A O 1
ATOM 1667 N N . ASN A 1 233 ? -26.311 -9.126 25.091 1.00 21.96 216 ASN A N 1
ATOM 1668 C CA . ASN A 1 233 ? -25.296 -10.169 25.047 1.00 21.61 216 ASN A CA 1
ATOM 1669 C C . ASN A 1 233 ? -24.067 -9.613 25.725 1.00 20.75 216 ASN A C 1
ATOM 1670 O O . ASN A 1 233 ? -23.470 -10.271 26.646 1.00 21.49 216 ASN A O 1
ATOM 1675 N N . ARG A 1 234 ? -23.619 -8.449 25.296 1.00 20.46 217 ARG A N 1
ATOM 1676 C CA . ARG A 1 234 ? -22.391 -7.803 25.914 1.00 20.41 217 ARG A CA 1
ATOM 1677 C C . ARG A 1 234 ? -22.491 -7.743 27.486 1.00 21.71 217 ARG A C 1
ATOM 1678 O O . ARG A 1 234 ? -21.465 -8.014 28.211 1.00 22.34 217 ARG A O 1
ATOM 1686 N N . ASP A 1 235 ? -23.681 -7.416 28.025 1.00 21.67 218 ASP A N 1
ATOM 1687 C CA . ASP A 1 235 ? -23.765 -7.171 29.469 1.00 21.73 218 ASP A CA 1
ATOM 1688 C C . ASP A 1 235 ? -24.115 -8.388 30.231 1.00 24.48 218 ASP A C 1
ATOM 1689 O O . ASP A 1 235 ? -24.267 -8.309 31.468 1.00 27.39 218 ASP A O 1
ATOM 1694 N N . SER A 1 236 ? -24.259 -9.518 29.527 1.00 24.10 219 SER A N 1
ATOM 1695 C CA . SER A 1 236 ? -24.629 -10.766 30.203 1.00 25.91 219 SER A CA 1
ATOM 1696 C C . SER A 1 236 ? -23.357 -11.426 30.722 1.00 26.30 219 SER A C 1
ATOM 1697 O O . SER A 1 236 ? -22.234 -11.191 30.222 1.00 29.51 219 SER A O 1
ATOM 1700 N N . ALA A 1 237 ? -23.581 -12.270 31.714 1.00 28.20 220 ALA A N 1
ATOM 1701 C CA . ALA A 1 237 ? -22.467 -12.915 32.323 1.00 29.32 220 ALA A CA 1
ATOM 1702 C C . ALA A 1 237 ? -21.645 -13.747 31.358 1.00 30.09 220 ALA A C 1
ATOM 1703 O O . ALA A 1 237 ? -20.409 -13.664 31.417 1.00 33.64 220 ALA A O 1
ATOM 1705 N N . ASN A 1 238 ? -22.277 -14.470 30.429 1.00 27.82 221 ASN A N 1
ATOM 1706 C CA . ASN A 1 238 ? -21.522 -15.354 29.557 1.00 30.41 221 ASN A CA 1
ATOM 1707 C C . ASN A 1 238 ? -21.610 -14.954 28.068 1.00 30.13 221 ASN A C 1
ATOM 1708 O O . ASN A 1 238 ? -21.478 -15.788 27.190 1.00 31.99 221 ASN A O 1
ATOM 1713 N N . GLY A 1 239 ? -21.821 -13.664 27.811 1.00 28.04 222 GLY A N 1
ATOM 1714 C CA . GLY A 1 239 ? -21.886 -13.182 26.410 1.00 29.94 222 GLY A CA 1
ATOM 1715 C C . GLY A 1 239 ? -20.480 -13.103 25.809 1.00 29.49 222 GLY A C 1
ATOM 1716 O O . GLY A 1 239 ? -19.436 -13.313 26.514 1.00 32.34 222 GLY A O 1
ATOM 1717 N N . PHE A 1 240 ? -20.403 -12.826 24.512 1.00 26.44 223 PHE A N 1
ATOM 1718 C CA . PHE A 1 240 ? -19.107 -12.804 23.827 1.00 25.01 223 PHE A CA 1
ATOM 1719 C C . PHE A 1 240 ? -18.726 -11.410 23.295 1.00 23.28 223 PHE A C 1
ATOM 1720 O O . PHE A 1 240 ? -17.536 -11.207 22.906 1.00 23.20 223 PHE A O 1
ATOM 1728 N N . ILE A 1 241 ? -19.696 -10.462 23.323 1.00 21.68 224 ILE A N 1
ATOM 1729 C CA . ILE A 1 241 ? -19.388 -9.149 22.736 1.00 19.30 224 ILE A CA 1
ATOM 1730 C C . ILE A 1 241 ? -18.751 -8.257 23.782 1.00 19.78 224 ILE A C 1
ATOM 1731 O O . ILE A 1 241 ? -19.238 -8.187 24.961 1.00 21.19 224 ILE A O 1
ATOM 1736 N N . ASN A 1 242 ? -17.683 -7.559 23.435 1.00 18.76 225 ASN A N 1
ATOM 1737 C CA . ASN A 1 242 ? -17.088 -6.577 24.344 1.00 19.92 225 ASN A CA 1
ATOM 1738 C C . ASN A 1 242 ? -17.659 -5.179 24.167 1.00 19.91 225 ASN A C 1
ATOM 1739 O O . ASN A 1 242 ? -17.852 -4.461 25.164 1.00 20.82 225 ASN A O 1
ATOM 1744 N N . LYS A 1 243 ? -17.812 -4.738 22.924 1.00 19.66 226 LYS A N 1
ATOM 1745 C CA . LYS A 1 243 ? -18.308 -3.388 22.659 1.00 18.60 226 LYS A CA 1
ATOM 1746 C C . LYS A 1 243 ? -19.314 -3.429 21.521 1.00 17.12 226 LYS A C 1
ATOM 1747 O O . LYS A 1 243 ? -19.215 -4.298 20.666 1.00 17.70 226 LYS A O 1
ATOM 1753 N N . VAL A 1 244 ? -20.264 -2.499 21.549 1.00 17.41 227 VAL A N 1
ATOM 1754 C CA . VAL A 1 244 ? -21.332 -2.380 20.546 1.00 18.09 227 VAL A CA 1
ATOM 1755 C C . VAL A 1 244 ? -21.244 -1.023 19.910 1.00 16.38 227 VAL A C 1
ATOM 1756 O O . VAL A 1 244 ? -21.079 -0.037 20.601 1.00 16.45 227 VAL A O 1
ATOM 1760 N N . TYR A 1 245 ? -21.300 -0.965 18.567 1.00 17.12 228 TYR A N 1
ATOM 1761 C CA . TYR A 1 245 ? -21.364 0.349 17.949 1.00 17.23 228 TYR A CA 1
ATOM 1762 C C . TYR A 1 245 ? -22.422 0.396 16.852 1.00 16.79 228 TYR A C 1
ATOM 1763 O O . TYR A 1 245 ? -22.725 -0.664 16.196 1.00 18.28 228 TYR A O 1
ATOM 1772 N N . TYR A 1 246 ? -23.032 1.585 16.754 1.00 19.12 229 TYR A N 1
ATOM 1773 C CA . TYR A 1 246 ? -24.261 1.752 15.934 1.00 18.57 229 TYR A CA 1
ATOM 1774 C C . TYR A 1 246 ? -23.911 2.713 14.793 1.00 18.98 229 TYR A C 1
ATOM 1775 O O . TYR A 1 246 ? -23.202 3.706 15.005 1.00 18.50 229 TYR A O 1
ATOM 1784 N N . TRP A 1 247 ? -24.356 2.442 13.557 1.00 18.14 230 TRP A N 1
ATOM 1785 C CA . TRP A 1 247 ? -23.949 3.291 12.393 1.00 18.57 230 TRP A CA 1
ATOM 1786 C C . TRP A 1 247 ? -25.200 3.389 11.457 1.00 17.69 230 TRP A C 1
ATOM 1787 O O . TRP A 1 247 ? -26.113 2.576 11.498 1.00 19.86 230 TRP A O 1
ATOM 1798 N N . THR A 1 248 ? -25.232 4.403 10.586 1.00 19.87 231 THR A N 1
ATOM 1799 C CA . THR A 1 248 ? -24.442 5.608 10.692 1.00 20.73 231 THR A CA 1
ATOM 1800 C C . THR A 1 248 ? -25.433 6.681 11.216 1.00 22.70 231 THR A C 1
ATOM 1801 O O . THR A 1 248 ? -26.621 6.773 10.801 1.00 24.92 231 THR A O 1
ATOM 1805 N N . VAL A 1 249 ? -25.003 7.472 12.190 1.00 20.60 232 VAL A N 1
ATOM 1806 C CA . VAL A 1 249 ? -25.925 8.344 12.985 1.00 22.20 232 VAL A CA 1
ATOM 1807 C C . VAL A 1 249 ? -25.465 9.793 12.817 1.00 23.96 232 VAL A C 1
ATOM 1808 O O . VAL A 1 249 ? -24.350 10.154 13.171 1.00 23.66 232 VAL A O 1
ATOM 1812 N N . ASP A 1 250 ? -26.354 10.663 12.259 1.00 22.40 233 ASP A N 1
ATOM 1813 C CA . ASP A 1 250 ? -26.014 12.010 11.924 1.00 24.00 233 ASP A CA 1
ATOM 1814 C C . ASP A 1 250 ? -26.987 13.063 12.610 1.00 24.58 233 ASP A C 1
ATOM 1815 O O . ASP A 1 250 ? -26.779 14.267 12.449 1.00 27.24 233 ASP A O 1
ATOM 1820 N N . LYS A 1 251 ? -27.883 12.523 13.409 1.00 26.10 234 LYS A N 1
ATOM 1821 C CA . LYS A 1 251 ? -28.921 13.352 14.083 1.00 27.29 234 LYS A CA 1
ATOM 1822 C C . LYS A 1 251 ? -28.698 13.316 15.601 1.00 25.04 234 LYS A C 1
ATOM 1823 O O . LYS A 1 251 ? -28.343 12.260 16.169 1.00 25.80 234 LYS A O 1
ATOM 1829 N N . ARG A 1 252 ? -29.000 14.418 16.264 1.00 25.28 235 ARG A N 1
ATOM 1830 C CA . ARG A 1 252 ? -28.872 14.418 17.761 1.00 25.22 235 ARG A CA 1
ATOM 1831 C C . ARG A 1 252 ? -29.881 13.486 18.403 1.00 26.44 235 ARG A C 1
ATOM 1832 O O . ARG A 1 252 ? -29.597 12.745 19.375 1.00 24.84 235 ARG A O 1
ATOM 1840 N N . SER A 1 253 ? -31.118 13.481 17.910 1.00 26.96 236 SER A N 1
ATOM 1841 C CA . SER A 1 253 ? -32.090 12.584 18.552 1.00 27.97 236 SER A CA 1
ATOM 1842 C C . SER A 1 253 ? -31.660 11.108 18.528 1.00 28.40 236 SER A C 1
ATOM 1843 O O . SER A 1 253 ? -31.814 10.392 19.519 1.00 27.03 236 SER A O 1
ATOM 1846 N N . THR A 1 254 ? -31.155 10.658 17.365 1.00 28.50 237 THR A N 1
ATOM 1847 C CA . THR A 1 254 ? -30.712 9.276 17.173 1.00 27.22 237 THR A CA 1
ATOM 1848 C C . THR A 1 254 ? -29.478 8.966 18.054 1.00 24.87 237 THR A C 1
ATOM 1849 O O . THR A 1 254 ? -29.374 7.848 18.620 1.00 26.53 237 THR A O 1
ATOM 1853 N N . THR A 1 255 ? -28.652 9.964 18.138 1.00 24.02 238 THR A N 1
ATOM 1854 C CA . THR A 1 255 ? -27.452 9.899 19.045 1.00 23.62 238 THR A CA 1
ATOM 1855 C C . THR A 1 255 ? -27.929 9.649 20.476 1.00 23.17 238 THR A C 1
ATOM 1856 O O . THR A 1 255 ? -27.425 8.744 21.179 1.00 24.74 238 THR A O 1
ATOM 1860 N N . ARG A 1 256 ? -28.902 10.481 20.934 1.00 24.74 239 ARG A N 1
ATOM 1861 C CA . ARG A 1 256 ? -29.359 10.269 22.283 1.00 24.19 239 ARG A CA 1
ATOM 1862 C C . ARG A 1 256 ? -29.984 8.869 22.470 1.00 25.02 239 ARG A C 1
ATOM 1863 O O . ARG A 1 256 ? -29.751 8.247 23.482 1.00 25.28 239 ARG A O 1
ATOM 1871 N N . ASP A 1 257 ? -30.767 8.393 21.501 1.00 25.61 240 ASP A N 1
ATOM 1872 C CA . ASP A 1 257 ? -31.383 7.079 21.581 1.00 27.05 240 ASP A CA 1
ATOM 1873 C C . ASP A 1 257 ? -30.346 5.964 21.661 1.00 25.50 240 ASP A C 1
ATOM 1874 O O . ASP A 1 257 ? -30.499 5.079 22.459 1.00 25.50 240 ASP A O 1
ATOM 1879 N N . ALA A 1 258 ? -29.274 6.134 20.897 1.00 24.28 241 ALA A N 1
ATOM 1880 C CA . ALA A 1 258 ? -28.214 5.082 20.910 1.00 24.82 241 ALA A CA 1
ATOM 1881 C C . ALA A 1 258 ? -27.459 5.105 22.229 1.00 24.86 241 ALA A C 1
ATOM 1882 O O . A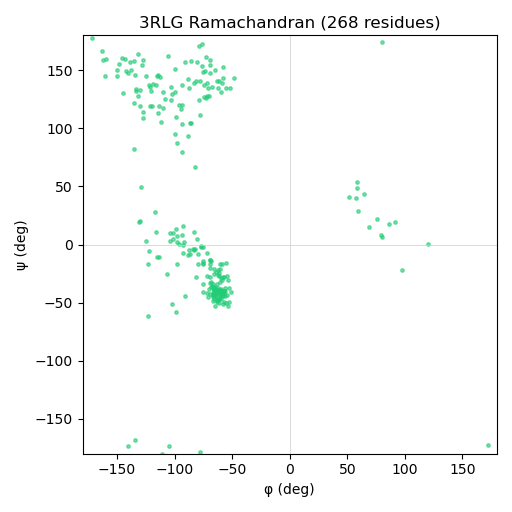LA A 1 258 ? -27.185 3.978 22.772 1.00 24.62 241 ALA A O 1
ATOM 1884 N N . LEU A 1 259 ? -27.084 6.332 22.709 1.00 24.63 242 LEU A N 1
ATOM 1885 C CA . LEU A 1 259 ? -26.424 6.451 24.035 1.00 24.50 242 LEU A CA 1
ATOM 1886 C C . LEU A 1 259 ? -27.330 5.840 25.099 1.00 25.19 242 LEU A C 1
ATOM 1887 O O . LEU A 1 259 ? -26.919 5.079 25.996 1.00 25.67 242 LEU A O 1
ATOM 1892 N N . ASP A 1 260 ? -28.616 6.255 25.083 1.00 25.04 243 ASP A N 1
ATOM 1893 C CA . ASP A 1 260 ? -29.539 5.671 26.131 1.00 25.54 243 ASP A CA 1
ATOM 1894 C C . ASP A 1 260 ? -29.665 4.137 26.095 1.00 24.79 243 ASP A C 1
ATOM 1895 O O . ASP A 1 260 ? -29.881 3.514 27.100 1.00 26.99 243 ASP A O 1
ATOM 1900 N N . ALA A 1 261 ? -29.535 3.556 24.905 1.00 24.30 244 ALA A N 1
ATOM 1901 C CA . ALA A 1 261 ? -29.438 2.111 24.711 1.00 23.87 244 ALA A CA 1
ATOM 1902 C C . ALA A 1 261 ? -28.132 1.522 25.228 1.00 23.13 244 ALA A C 1
ATOM 1903 O O . ALA A 1 261 ? -28.033 0.318 25.366 1.00 27.48 244 ALA A O 1
ATOM 1905 N N . GLY A 1 262 ? -27.163 2.368 25.516 1.00 22.24 245 GLY A N 1
ATOM 1906 C CA . GLY A 1 262 ? -25.933 1.828 26.138 1.00 22.87 245 GLY A CA 1
ATOM 1907 C C . GLY A 1 262 ? -24.842 1.418 25.160 1.00 20.78 245 GLY A C 1
ATOM 1908 O O . GLY A 1 262 ? -23.960 0.672 25.537 1.00 21.20 245 GLY A O 1
ATOM 1909 N N . VAL A 1 263 ? -24.876 1.910 23.930 1.00 20.64 246 VAL A N 1
ATOM 1910 C CA . VAL A 1 263 ? -23.801 1.526 22.970 1.00 19.10 246 VAL A CA 1
ATOM 1911 C C . VAL A 1 263 ? -22.473 2.166 23.398 1.00 20.49 246 VAL A C 1
ATOM 1912 O O . VAL A 1 263 ? -22.413 3.126 24.133 1.00 21.30 246 VAL A O 1
ATOM 1916 N N . ASP A 1 264 ? -21.370 1.578 22.915 1.00 18.54 247 ASP A N 1
ATOM 1917 C CA . ASP A 1 264 ? -20.024 2.119 23.208 1.00 17.29 247 ASP A CA 1
ATOM 1918 C C . ASP A 1 264 ? -19.461 2.986 22.089 1.00 18.01 247 ASP A C 1
ATOM 1919 O O . ASP A 1 264 ? -18.494 3.708 22.276 1.00 20.40 247 ASP A O 1
ATOM 1924 N N . GLY A 1 265 ? -20.035 2.879 20.923 1.00 20.02 248 GLY A N 1
ATOM 1925 C CA . GLY A 1 265 ? -19.516 3.597 19.751 1.00 18.23 248 GLY A CA 1
ATOM 1926 C C . GLY A 1 265 ? -20.665 4.087 18.889 1.00 18.64 248 GLY A C 1
ATOM 1927 O O . GLY A 1 265 ? -21.675 3.380 18.733 1.00 19.14 248 GLY A O 1
ATOM 1928 N N . ILE A 1 266 ? -20.402 5.224 18.234 1.00 18.04 249 ILE A N 1
ATOM 1929 C CA . ILE A 1 266 ? -21.381 5.717 17.267 1.00 18.52 249 ILE A CA 1
ATOM 1930 C C . ILE A 1 266 ? -20.602 6.148 16.034 1.00 17.25 249 ILE A C 1
ATOM 1931 O O . ILE A 1 266 ? -19.645 6.944 16.152 1.00 18.54 249 ILE A O 1
ATOM 1936 N N . MET A 1 267 ? -20.913 5.554 14.882 1.00 18.71 250 MET A N 1
ATOM 1937 C CA . MET A 1 267 ? -20.287 5.946 13.640 1.00 18.19 250 MET A CA 1
ATOM 1938 C C . MET A 1 267 ? -21.146 6.973 12.973 1.00 18.03 250 MET A C 1
ATOM 1939 O O . MET A 1 267 ? -22.382 6.851 12.922 1.00 19.94 250 MET A O 1
ATOM 1944 N N . THR A 1 268 ? -20.469 8.010 12.433 1.00 16.95 251 THR A N 1
ATOM 1945 C CA . THR A 1 268 ? -21.175 9.260 11.982 1.00 17.41 251 THR A CA 1
ATOM 1946 C C . THR A 1 268 ? -20.490 9.920 10.805 1.00 17.86 251 THR A C 1
ATOM 1947 O O . THR A 1 268 ? -19.276 9.952 10.733 1.00 19.52 251 THR A O 1
ATOM 1951 N N . ASN A 1 269 ? -21.248 10.677 10.028 1.00 18.62 252 ASN A N 1
ATOM 1952 C CA . ASN A 1 269 ? -20.637 11.578 9.060 1.00 19.69 252 ASN A CA 1
ATOM 1953 C C . ASN A 1 269 ? -20.337 12.936 9.688 1.00 21.41 252 ASN A C 1
ATOM 1954 O O . ASN A 1 269 ? -19.644 13.748 9.093 1.00 23.09 252 ASN A O 1
ATOM 1959 N N . TYR A 1 270 ? -20.828 13.179 10.926 1.00 20.26 253 TYR A N 1
ATOM 1960 C CA . TYR A 1 270 ? -20.662 14.524 11.609 1.00 22.18 253 TYR A CA 1
ATOM 1961 C C . TYR A 1 270 ? -20.243 14.352 13.090 1.00 20.46 253 TYR A C 1
ATOM 1962 O O . TYR A 1 270 ? -21.043 14.395 14.020 1.00 22.03 253 TYR A O 1
ATOM 1971 N N . PRO A 1 271 ? -18.901 14.136 13.309 1.00 22.15 254 PRO A N 1
ATOM 1972 C CA . PRO A 1 271 ? -18.421 13.930 14.681 1.00 20.30 254 PRO A CA 1
ATOM 1973 C C . PRO A 1 271 ? -18.796 15.119 15.573 1.00 21.06 254 PRO A C 1
ATOM 1974 O O . PRO A 1 271 ? -18.948 14.879 16.784 1.00 23.24 254 PRO A O 1
ATOM 1978 N N . ASP A 1 272 ? -18.947 16.325 15.025 1.00 22.71 255 ASP A N 1
ATOM 1979 C CA . ASP A 1 272 ? -19.230 17.472 15.884 1.00 25.75 255 ASP A CA 1
ATOM 1980 C C . ASP A 1 272 ? -20.672 17.403 16.422 1.00 23.76 255 ASP A C 1
ATOM 1981 O O . ASP A 1 272 ? -20.899 17.883 17.569 1.00 26.00 255 ASP A O 1
ATOM 1986 N N . VAL A 1 273 ? -21.616 16.745 15.683 1.00 24.71 256 VAL A N 1
ATOM 1987 C CA . VAL A 1 273 ? -22.977 16.541 16.206 1.00 23.59 256 VAL A CA 1
ATOM 1988 C C . VAL A 1 273 ? -22.941 15.607 17.397 1.00 26.01 256 VAL A C 1
ATOM 1989 O O . VAL A 1 273 ? -23.603 15.861 18.456 1.00 25.12 256 VAL A O 1
ATOM 1993 N N . ILE A 1 274 ? -22.173 14.488 17.269 1.00 23.20 257 ILE A N 1
ATOM 1994 C CA . ILE A 1 274 ? -22.129 13.547 18.357 1.00 22.57 257 ILE A CA 1
ATOM 1995 C C . ILE A 1 274 ? -21.474 14.176 19.604 1.00 21.89 257 ILE A C 1
ATOM 1996 O O . ILE A 1 274 ? -21.913 13.936 20.717 1.00 22.75 257 ILE A O 1
ATOM 2001 N N . THR A 1 275 ? -20.385 14.918 19.367 1.00 22.67 258 THR A N 1
ATOM 2002 C CA . THR A 1 275 ? -19.637 15.570 20.419 1.00 24.61 258 THR A CA 1
ATOM 2003 C C . THR A 1 275 ? -20.592 16.541 21.161 1.00 24.78 258 THR A C 1
ATOM 2004 O O . THR A 1 275 ? -20.562 16.591 22.412 1.00 24.62 258 THR A O 1
ATOM 2008 N N . ASP A 1 276 ? -21.383 17.292 20.406 1.00 25.41 259 ASP A N 1
ATOM 2009 C CA . ASP A 1 276 ? -22.325 18.299 21.010 1.00 25.22 259 ASP A CA 1
ATOM 2010 C C . ASP A 1 276 ? -23.279 17.525 21.954 1.00 25.49 259 ASP A C 1
ATOM 2011 O O . ASP A 1 276 ? -23.624 18.048 23.055 1.00 26.74 259 ASP A O 1
ATOM 2016 N N . VAL A 1 277 ? -23.803 16.351 21.558 1.00 22.68 260 VAL A N 1
ATOM 2017 C CA . VAL A 1 277 ? -24.671 15.582 22.418 1.00 23.71 260 VAL A CA 1
ATOM 2018 C C . VAL A 1 277 ? -23.979 15.069 23.667 1.00 24.73 260 VAL A C 1
ATOM 2019 O O . VAL A 1 277 ? -24.519 15.135 24.789 1.00 25.64 260 VAL A O 1
ATOM 2023 N N . LEU A 1 278 ? -22.749 14.573 23.515 1.00 24.08 261 LEU A N 1
ATOM 2024 C CA . LEU A 1 278 ? -22.031 14.105 24.647 1.00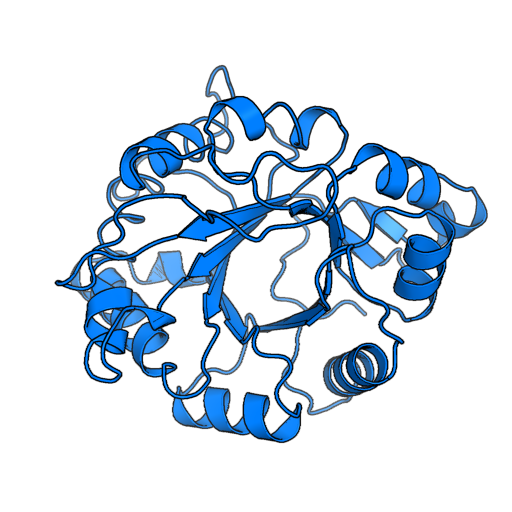 23.74 261 LEU A CA 1
ATOM 2025 C C . LEU A 1 278 ? -21.695 15.244 25.603 1.00 24.63 261 LEU A C 1
ATOM 2026 O O . LEU A 1 278 ? -21.488 14.983 26.803 1.00 25.19 261 LEU A O 1
ATOM 2031 N N . ASN A 1 279 ? -21.701 16.480 25.105 1.00 22.64 262 ASN A N 1
ATOM 2032 C CA . ASN A 1 279 ? -21.357 17.615 25.986 1.00 26.11 262 ASN A CA 1
ATOM 2033 C C . ASN A 1 279 ? -22.608 18.183 26.601 1.00 27.21 262 ASN A C 1
ATOM 2034 O O . ASN A 1 279 ? -22.511 19.130 27.397 1.00 27.96 262 ASN A O 1
ATOM 2039 N N . GLU A 1 280 ? -23.780 17.645 26.297 1.00 26.18 263 GLU A N 1
ATOM 2040 C CA . GLU A 1 280 ? -25.007 18.043 27.021 1.00 26.52 263 GLU A CA 1
ATOM 2041 C C . GLU A 1 280 ? -24.857 17.646 28.473 1.00 27.05 263 GLU A C 1
ATOM 2042 O O . GLU A 1 280 ? -24.304 16.606 28.813 1.00 26.35 263 GLU A O 1
ATOM 2048 N N . ALA A 1 281 ? -25.334 18.517 29.358 1.00 27.61 264 ALA A N 1
ATOM 2049 C CA . ALA A 1 281 ? -25.023 18.250 30.785 1.00 27.00 264 ALA A CA 1
ATOM 2050 C C . ALA A 1 281 ? -25.484 16.870 31.274 1.00 24.68 264 ALA A C 1
ATOM 2051 O O . ALA A 1 281 ? -24.768 16.247 32.027 1.00 26.57 264 ALA A O 1
ATOM 2053 N N . ALA A 1 282 ? -26.643 16.332 30.844 1.00 24.05 265 ALA A N 1
ATOM 2054 C CA . ALA A 1 282 ? -27.069 15.057 31.316 1.00 23.88 265 ALA A CA 1
ATOM 2055 C C . ALA A 1 282 ? -26.168 13.922 30.783 1.00 26.25 265 ALA A C 1
ATOM 2056 O O . ALA A 1 282 ? -25.944 12.923 31.503 1.00 27.88 265 ALA A O 1
ATOM 2058 N N . TYR A 1 283 ? -25.659 14.102 29.554 1.00 25.32 266 TYR A N 1
ATOM 2059 C CA . TYR A 1 283 ? -24.837 13.047 28.936 1.00 22.95 266 TYR A CA 1
ATOM 2060 C C . TYR A 1 283 ? -23.376 13.119 29.469 1.00 23.58 266 TYR A C 1
ATOM 2061 O O . TYR A 1 283 ? -22.697 12.051 29.568 1.00 24.87 266 TYR A O 1
ATOM 2070 N N . LYS A 1 284 ? -22.938 14.321 29.860 1.00 21.63 267 LYS A N 1
ATOM 2071 C CA . LYS A 1 284 ? -21.557 14.45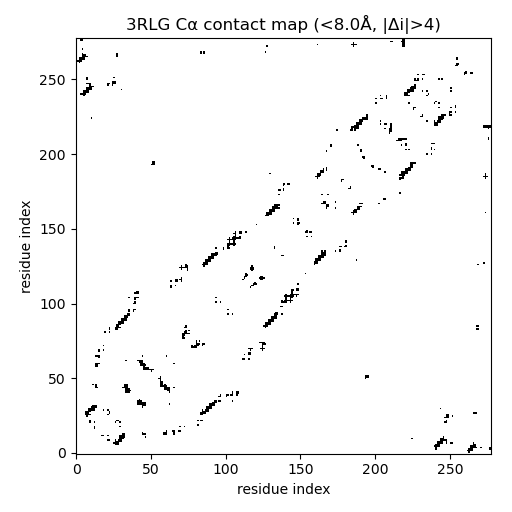3 30.420 1.00 22.96 267 LYS A CA 1
ATOM 2072 C C . LYS A 1 284 ? -21.416 13.638 31.703 1.00 21.61 267 LYS A C 1
ATOM 2073 O O . LYS A 1 284 ? -20.294 13.146 32.007 1.00 21.85 267 LYS A O 1
ATOM 2079 N N . LYS A 1 285 ? -22.512 13.407 32.429 1.00 21.47 268 LYS A N 1
ATOM 2080 C CA . LYS A 1 285 ? -22.467 12.605 33.663 1.00 23.22 268 LYS A CA 1
ATOM 2081 C C . LYS A 1 285 ? -22.344 11.123 33.471 1.00 22.04 268 LYS A C 1
ATOM 2082 O O . LYS A 1 285 ? -21.984 10.363 34.420 1.00 23.01 268 LYS A O 1
ATOM 2088 N N . LYS A 1 286 ? -22.590 10.669 32.224 1.00 20.42 269 LYS A N 1
ATOM 2089 C CA . LYS A 1 286 ? -22.732 9.257 31.950 1.00 21.22 269 LYS A CA 1
ATOM 2090 C C . LYS A 1 286 ? -21.754 8.725 30.894 1.00 19.97 269 LYS A C 1
ATOM 2091 O O . LYS A 1 286 ? -21.551 7.555 30.855 1.00 21.15 269 LYS A O 1
ATOM 2097 N N . PHE A 1 287 ? -21.162 9.641 30.123 1.00 20.87 270 PHE A N 1
ATOM 2098 C CA . PHE A 1 287 ? -20.279 9.228 29.057 1.00 20.80 270 PHE A CA 1
ATOM 2099 C C . PHE A 1 287 ? -19.050 10.140 29.003 1.00 21.37 270 PHE A C 1
ATOM 2100 O O . PHE A 1 287 ? -19.060 11.328 29.359 1.00 21.48 270 PHE A O 1
ATOM 2108 N N . ARG A 1 288 ? -17.981 9.627 28.440 1.00 20.15 271 ARG A N 1
ATOM 2109 C CA . ARG A 1 288 ? -16.815 10.501 28.110 1.00 21.85 271 ARG A CA 1
ATOM 2110 C C . ARG A 1 288 ? -16.163 10.005 26.843 1.00 20.80 271 ARG A C 1
ATOM 2111 O O . ARG A 1 288 ? -16.355 8.814 26.492 1.00 20.91 271 ARG A O 1
ATOM 2119 N N . VAL A 1 289 ? -15.392 10.865 26.196 1.00 20.82 272 VAL A N 1
ATOM 2120 C CA . VAL A 1 289 ? -14.730 10.402 24.931 1.00 20.19 272 VAL A CA 1
ATOM 2121 C C . VAL A 1 289 ? -13.559 9.464 25.273 1.00 18.50 272 VAL A C 1
ATOM 2122 O O . VAL A 1 289 ? -12.625 9.876 26.006 1.00 21.47 272 VAL A O 1
ATOM 2126 N N . ALA A 1 290 ? -13.537 8.255 24.670 1.00 19.18 273 ALA A N 1
ATOM 2127 C CA . ALA A 1 290 ? -12.477 7.283 24.934 1.00 17.27 273 ALA A CA 1
ATOM 2128 C C . ALA A 1 290 ? -11.103 7.836 24.594 1.00 18.36 273 ALA A C 1
ATOM 2129 O O . ALA A 1 290 ? -10.974 8.580 23.557 1.00 19.29 273 ALA A O 1
ATOM 2131 N N . THR A 1 291 ? -10.136 7.540 25.443 1.00 18.63 274 THR A N 1
ATOM 2132 C CA . THR A 1 291 ? -8.714 7.863 25.172 1.00 20.30 274 THR A CA 1
ATOM 2133 C C . THR A 1 291 ? -7.915 6.580 24.941 1.00 19.22 274 THR A C 1
ATOM 2134 O O . THR A 1 291 ? -8.446 5.505 25.069 1.00 19.17 274 THR A O 1
ATOM 2138 N N . TYR A 1 292 ? -6.602 6.764 24.685 1.00 19.22 275 TYR A N 1
ATOM 2139 C CA . TYR A 1 292 ? -5.770 5.601 24.405 1.00 21.19 275 TYR A CA 1
ATOM 2140 C C . TYR A 1 292 ? -5.773 4.608 25.572 1.00 22.59 275 TYR A C 1
ATOM 2141 O O . TYR A 1 292 ? -5.632 3.355 25.297 1.00 23.57 275 TYR A O 1
ATOM 2150 N N . ASP A 1 293 ? -5.960 5.093 26.805 1.00 21.69 276 ASP A N 1
ATOM 2151 C CA . ASP A 1 293 ? -5.856 4.169 27.917 1.00 24.72 276 ASP A CA 1
ATOM 2152 C C . ASP A 1 293 ? -7.117 3.389 28.165 1.00 23.44 276 ASP A C 1
ATOM 2153 O O . ASP A 1 293 ? -7.127 2.476 29.021 1.00 24.57 276 ASP A O 1
ATOM 2158 N N . ASP A 1 294 ? -8.204 3.689 27.402 1.00 19.44 277 ASP A N 1
ATOM 2159 C CA . ASP A 1 294 ? -9.387 2.862 27.464 1.00 18.60 277 ASP A CA 1
ATOM 2160 C C . ASP A 1 294 ? -9.261 1.703 26.480 1.00 22.47 277 ASP A C 1
ATOM 2161 O O . ASP A 1 294 ? -9.420 1.918 25.253 1.00 24.02 277 ASP A O 1
ATOM 2166 N N . ASN A 1 295 ? -8.990 0.502 27.006 1.00 20.82 278 ASN A N 1
ATOM 2167 C CA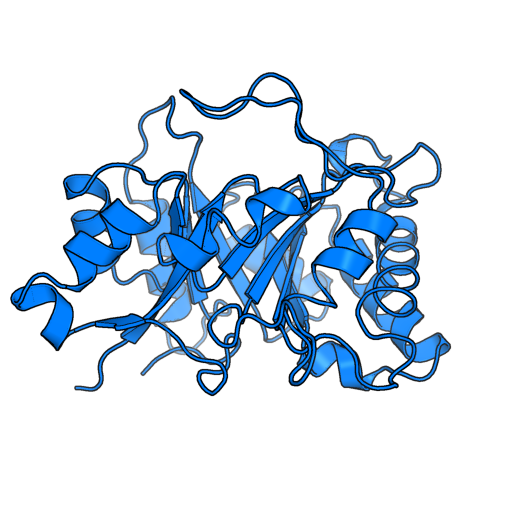 . ASN A 1 295 ? -8.680 -0.606 26.128 1.00 22.09 278 ASN A CA 1
ATOM 2168 C C . ASN A 1 295 ? -9.997 -1.003 25.455 1.00 19.76 278 ASN A C 1
ATOM 2169 O O . ASN A 1 295 ? -11.016 -1.294 26.099 1.00 21.61 278 ASN A O 1
ATOM 2174 N N . PRO A 1 296 ? -9.958 -1.038 24.098 1.00 19.29 279 PRO A N 1
ATOM 2175 C CA . PRO A 1 296 ? -11.231 -1.274 23.402 1.00 18.47 279 PRO A CA 1
ATOM 2176 C C . PRO A 1 296 ? -11.679 -2.743 23.474 1.00 18.26 279 PRO A C 1
ATOM 2177 O O . PRO A 1 296 ? -12.762 -3.074 22.965 1.00 18.59 279 PRO A O 1
ATOM 2181 N N . TRP A 1 297 ? -10.891 -3.632 24.096 1.00 17.90 280 TRP A N 1
ATOM 2182 C CA . TRP A 1 297 ? -11.331 -4.979 24.084 1.00 18.47 280 TRP A CA 1
ATOM 2183 C C . TRP A 1 297 ? -11.970 -5.364 25.404 1.00 19.45 280 TRP A C 1
ATOM 2184 O O . TRP A 1 297 ? -12.407 -6.504 25.559 1.00 21.72 280 TRP A O 1
ATOM 2195 N N . VAL A 1 298 ? -12.099 -4.375 26.290 1.00 20.54 281 VAL A N 1
ATOM 2196 C CA . VAL A 1 298 ? -12.640 -4.666 27.681 1.00 20.64 281 VAL A CA 1
ATOM 2197 C C . VAL A 1 298 ? -14.084 -4.222 27.738 1.00 22.02 281 VAL A C 1
ATOM 2198 O O . VAL A 1 298 ? -14.386 -3.109 27.343 1.00 22.82 281 VAL A O 1
ATOM 2202 N N . THR A 1 299 ? -14.955 -5.110 28.197 1.00 21.12 282 THR A N 1
ATOM 2203 C CA . THR A 1 299 ? -16.323 -4.672 28.368 1.00 20.67 282 THR A CA 1
ATOM 2204 C C . THR A 1 299 ? -16.429 -3.641 29.500 1.00 22.50 282 THR A C 1
ATOM 2205 O O . THR A 1 299 ? -15.875 -3.893 30.629 1.00 22.67 282 THR A O 1
ATOM 2209 N N . PHE A 1 300 ? -17.154 -2.555 29.310 1.00 21.71 283 PHE A N 1
ATOM 2210 C CA . PHE A 1 300 ? -17.238 -1.525 30.351 1.00 22.93 283 PHE A CA 1
ATOM 2211 C C . PHE A 1 300 ? -18.151 -2.017 31.506 1.00 24.60 283 PHE A C 1
ATOM 2212 O O . PHE A 1 300 ? -19.223 -2.549 31.267 1.00 24.80 283 PHE A O 1
ATOM 2220 N N . LYS A 1 301 ? -17.697 -1.754 32.738 1.00 29.93 284 LYS A N 1
ATOM 2221 C CA . LYS A 1 301 ? -18.477 -2.044 33.987 1.00 34.86 284 LYS A CA 1
ATOM 2222 C C . LYS A 1 301 ? -18.772 -0.737 34.858 1.00 34.37 284 LYS A C 1
ATOM 2223 O O . LYS A 1 301 ? -17.856 0.073 35.058 1.00 36.51 284 LYS A O 1
#

B-factor: mean 24.43, std 7.41, range [14.55, 59.92]

GO terms:
  GO:0005576 extracellular region (C, EXP)

Secondary structure (DSSP, 8-state):
-PPEEEEEEES---SHHHHHHHHHTT-SEEEEEE-B-TTS-B-B----SS--TT--S----BHHHHHHHHHHHHSTTSTT--TT--EEEEEE-GGGS-GGGHHHHHHHHHHHIIIIISGGGSS----EEEEEES-GGGTHHHHHHHHHHHHTT-GGGGGGEEEEE-S---HHHHHHHHHHTT--S-BEEEEE--TTS---SHHHHHHHHHHTSTT---SEEEEE---SHHHHHHHHHTT-SEEEES-HHHHHHHHTSHHHHTTEEE--TTS-TTSPP-

Nearest PDB structures (foldseek):
  3rlh-assembly1_A  TM=1.003E+00  e=4.113E-62  Loxosceles intermedia
  4rw5-assembly1_A  TM=1.003E+00  e=8.109E-62  Loxosceles intermedia
  2f9r-assembly1_A  TM=9.652E-01  e=8.310E-44  Loxosceles laeta
  4q6x-assembly1_A  TM=9.770E-01  e=2.026E-38  Sicarius terrosus
  4r7o-assembly6_F  TM=5.591E-01  e=1.492E-06  Bacillus anthracis str. Ames

Organism: Loxosceles intermedia (NCBI:txid58218)

Foldseek 3Di:
DDAFAAFAEEEAQAALVVVCVQVVLPGQEYEFEWEADAQLATFKSAQDPPAFDPDDRGHMDGVLVSLLSLFLCAFPPRPNDDQSHAEYEYAYPCVVYDLVCLLVNLLNVLVSCCCRACVVVDRGGHHAYEHEYADLSSLNSPVSNLVNCVVSPNNVCCLSYAYEHANLDDQVVSVVSCVVSVHQWRAEYEDEDHPVDDDDCVSVLVLVVLCPDPPHRHQFYEYDDDAALVVLVVSVVSPGRYYYYNRSNSNVVNCPPVVNVRHHDHDGNPPRSTHRDD

Solvent-accessible surface area: 12084 Å² total; per-residue (Å²): 126,128,119,32,8,0,2,0,0,0,5,14,0,3,17,67,59,14,4,35,91,8,6,111,75,23,0,1,0,0,16,0,1,0,22,12,36,120,96,0,54,8,69,75,0,81,64,4,130,125,21,23,69,80,42,86,15,124,92,111,39,80,3,45,48,0,0,99,13,0,60,33,4,0,6,67,81,56,113,108,54,33,120,142,0,3,0,0,2,0,22,0,66,0,73,86,14,170,84,134,29,1,41,60,0,0,78,74,0,0,99,18,0,8,89,42,0,6,34,76,53,102,94,21,4,44,0,24,0,0,0,2,0,46,50,29,99,4,63,42,0,4,127,0,0,101,53,14,0,65,160,48,51,31,66,103,24,28,94,37,0,0,6,1,2,25,42,48,40,104,23,51,73,0,7,129,6,3,161,152,26,60,30,135,25,55,0,0,0,1,0,0,51,36,46,55,103,124,88,50,47,96,32,0,74,47,0,20,63,33,9,85,55,101,149,32,49,3,25,4,0,4,10,64,16,3,29,142,104,66,42,0,78,73,0,1,103,22,13,0,0,0,0,12,0,10,97,0,54,18,0,35,67,0,8,82,55,80,70,25,117,159,135,18,69,59,3,75,61,133,24,58,1,16,90,26,48,208

CATH classification: 3.20.20.190

Radius of gyration: 17.36 Å; Cα contacts (8 Å, |Δi|>4): 621; chains: 1; bounding box: 45×40×46 Å

Sequence (278 aa):
GNRRRPIWIMGAMVNAIGQIDEEFVNLGANSIETDVSSFDDNANNPEYTYHGIPCDCGRNCKKYENFNDFLKGLRRSATTPGNSKYQEKLVLVVFDLKTGSLYDNQANDAGKKLLAKNLLLQHYWNNGNNGGRAYIVLSIPDLNHYPLIKGFKDQLTKDGHPELMDKVGHDFSGNDDDIGDVGKAYKKAGITGHIWQSDGITNCLPRGLSRVNAAVANRDSANGFINKVYYWTVDKRSTTRDALDAGVDGIMTNYPDVITDVLNEAAYKKKFRVATYDDNPWVTFK